Protein AF-A0A6C0BU23-F1 (afdb_monomer_lite)

Secondary structure (DSSP, 8-state):
--TTTTEEEPPPEEE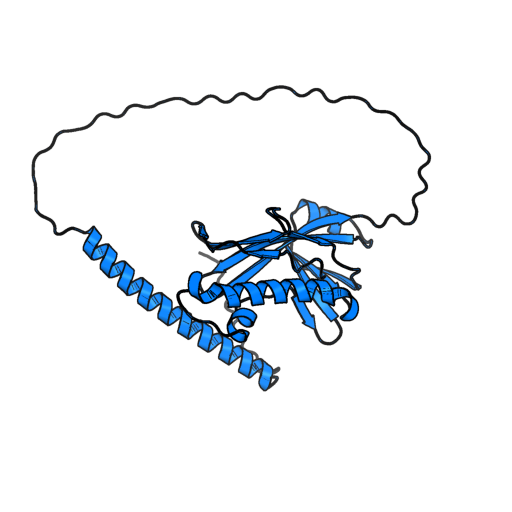TTTEEEEEEEETTBSSEEEE----SEEEEETTTEEEEEEEGGGSHHHHHHHHHHHHHHHHHHHHH-SS---HHHHHHHEE-SEEEETTEEEEEEE--HHHHHHHHH--S-EEEEEEEEEEEE-SS-EEEEEEEEEEEE--S---PPP----------------------------------HHHHHHHHHHHHHHHHHHHHHHHHHHHHHHHHHHHHHT---------------

pLDDT: mean 70.66, std 17.2, range [31.58, 91.38]

Sequence (249 aa):
MDKCDSITLSAPYEVEGYGCIIDVRMNQTDKVLIALPSYISYDIAGDDYIIFKYNKDSIEDVVNVEKIIQKKIYENQDEWLDQHLTKNDIRLLTQSSIREFGSYFTISCRMSQEIYDIVSSENRPFSPEISIDHILCKSDSFSIKCVLSRIIRNLPELRFHNVGKEEDIPVASLSSELEEVTIDEPNQSETVKLTNPTEIYKQLYKKEKKKAKEYRRQAIDAYLKAKDIKMRYMVTDIDISDDSDDEHL

Structure (mmCIF, N/CA/C/O backbone):
data_AF-A0A6C0BU23-F1
#
_entry.id   AF-A0A6C0BU23-F1
#
loop_
_atom_site.group_PDB
_atom_site.id
_atom_site.type_symbol
_atom_site.label_atom_id
_atom_site.label_alt_id
_atom_site.label_comp_id
_atom_site.label_asym_id
_atom_site.label_entity_id
_atom_site.label_seq_id
_atom_site.pdbx_PDB_ins_code
_atom_site.Cartn_x
_atom_site.Cartn_y
_atom_site.Cartn_z
_atom_site.occupancy
_atom_site.B_iso_or_equiv
_atom_site.auth_seq_id
_atom_site.auth_comp_id
_atom_site.auth_asym_id
_atom_site.auth_atom_id
_atom_site.pdbx_PDB_model_num
ATOM 1 N N . MET A 1 1 ? 7.720 -21.458 4.547 1.00 40.66 1 MET A N 1
ATOM 2 C CA . MET A 1 1 ? 7.339 -20.431 5.532 1.00 40.66 1 MET A CA 1
ATOM 3 C C . MET A 1 1 ? 7.576 -19.128 4.816 1.00 40.66 1 MET A C 1
ATOM 5 O O . MET A 1 1 ? 8.731 -18.851 4.495 1.00 40.66 1 MET A O 1
ATOM 9 N N . ASP A 1 2 ? 6.506 -18.459 4.405 1.00 52.91 2 ASP A N 1
ATOM 10 C CA . ASP A 1 2 ? 6.636 -17.266 3.576 1.00 52.91 2 ASP A CA 1
ATOM 11 C C . ASP A 1 2 ? 7.274 -16.169 4.425 1.00 52.91 2 ASP A C 1
ATOM 13 O O . ASP A 1 2 ? 6.927 -15.993 5.594 1.00 52.91 2 ASP A O 1
ATOM 17 N N . LYS A 1 3 ? 8.232 -15.422 3.861 1.00 58.22 3 LYS A N 1
ATOM 18 C CA . LYS A 1 3 ? 8.908 -14.317 4.574 1.00 58.22 3 LYS A CA 1
ATOM 19 C C . LYS A 1 3 ? 7.919 -13.294 5.153 1.00 58.22 3 LYS A C 1
ATOM 21 O O . LYS A 1 3 ? 8.269 -12.572 6.078 1.00 58.22 3 LYS A O 1
ATOM 26 N N . CYS A 1 4 ? 6.702 -13.248 4.619 1.00 62.09 4 CYS A N 1
ATOM 27 C CA . CYS A 1 4 ? 5.650 -12.307 4.976 1.00 62.09 4 CYS A CA 1
ATOM 28 C C . CYS A 1 4 ? 4.742 -12.786 6.127 1.00 62.09 4 CYS A C 1
ATOM 30 O O . CYS A 1 4 ? 3.957 -11.989 6.641 1.00 62.09 4 CYS A O 1
ATOM 32 N N . ASP A 1 5 ? 4.857 -14.042 6.578 1.00 65.12 5 ASP A N 1
ATOM 33 C CA . ASP A 1 5 ? 4.035 -14.586 7.674 1.00 65.12 5 ASP A CA 1
ATOM 34 C C . ASP A 1 5 ? 4.286 -13.875 9.020 1.00 65.12 5 ASP A C 1
ATOM 36 O O . ASP A 1 5 ? 3.432 -13.894 9.909 1.00 65.12 5 ASP A O 1
ATOM 40 N N . SER A 1 6 ? 5.435 -13.206 9.172 1.00 78.38 6 SER A N 1
ATOM 41 C CA . SER A 1 6 ? 5.817 -12.478 10.388 1.00 78.38 6 SER A CA 1
ATOM 42 C C . SER A 1 6 ? 5.374 -11.012 10.429 1.00 78.38 6 SER A C 1
ATOM 44 O O . SER A 1 6 ? 5.736 -10.290 11.363 1.00 78.38 6 SER A O 1
ATOM 46 N N . ILE A 1 7 ? 4.583 -10.558 9.450 1.00 84.69 7 ILE A N 1
ATOM 47 C CA . ILE A 1 7 ? 3.983 -9.220 9.476 1.00 84.69 7 ILE A CA 1
ATOM 48 C C . ILE A 1 7 ? 2.983 -9.139 10.634 1.00 84.69 7 ILE A C 1
ATOM 50 O O . ILE A 1 7 ? 2.174 -10.038 10.853 1.00 84.69 7 ILE A O 1
ATOM 54 N N . THR A 1 8 ? 2.991 -8.041 11.370 1.00 86.81 8 THR A N 1
ATOM 55 C CA . THR A 1 8 ? 2.069 -7.742 12.470 1.00 86.81 8 THR A CA 1
ATOM 56 C C . THR A 1 8 ? 1.534 -6.329 12.316 1.00 86.81 8 THR A C 1
ATOM 58 O O . THR A 1 8 ? 2.232 -5.459 11.800 1.00 86.81 8 THR A O 1
ATOM 61 N N . LEU A 1 9 ? 0.299 -6.117 12.757 1.00 88.00 9 LEU A N 1
ATOM 62 C CA . LEU A 1 9 ? -0.364 -4.819 12.729 1.00 88.00 9 LEU A CA 1
ATOM 63 C C . LEU A 1 9 ? -0.607 -4.360 14.169 1.00 88.00 9 LEU A C 1
ATOM 65 O O . LEU A 1 9 ? -0.980 -5.187 15.006 1.00 88.00 9 LEU A O 1
ATOM 69 N N . SER A 1 10 ? -0.379 -3.080 14.460 1.00 87.25 10 SER A N 1
ATOM 70 C CA . SER A 1 10 ? -0.764 -2.492 15.749 1.00 87.25 10 SER A CA 1
ATOM 71 C C . SER A 1 10 ? -2.258 -2.152 15.788 1.00 87.25 10 SER A C 1
ATOM 73 O O . SER A 1 10 ? -2.936 -2.151 14.763 1.00 87.25 10 SER A O 1
ATOM 75 N N . ALA A 1 11 ? -2.796 -1.869 16.976 1.00 84.44 11 ALA A N 1
ATOM 76 C CA . ALA A 1 11 ? -4.136 -1.301 17.070 1.00 84.44 11 ALA A CA 1
ATOM 77 C C . ALA A 1 11 ? -4.148 0.124 16.473 1.00 84.44 11 ALA A C 1
ATOM 79 O O . ALA A 1 11 ? -3.168 0.855 16.652 1.00 84.44 11 ALA A O 1
ATOM 80 N N . PRO A 1 12 ? -5.235 0.542 15.797 1.00 86.62 12 PRO A N 1
ATOM 81 C CA . PRO A 1 12 ? -5.332 1.885 15.249 1.00 86.62 12 PRO A CA 1
ATOM 82 C C . PRO A 1 12 ? -5.241 2.949 16.346 1.00 86.62 12 PRO A C 1
ATOM 84 O O . PRO A 1 12 ? -5.919 2.844 17.369 1.00 86.62 12 PRO A O 1
ATOM 87 N N . TYR A 1 13 ? -4.476 4.012 16.110 1.00 86.19 13 TYR A N 1
ATOM 88 C CA . TYR A 1 13 ? -4.408 5.169 17.005 1.00 86.19 13 TYR A CA 1
ATOM 89 C C . TYR A 1 13 ? -4.663 6.472 16.245 1.00 86.19 13 TYR A C 1
ATOM 91 O O . TYR A 1 13 ? -4.273 6.619 15.088 1.00 86.19 13 TYR A O 1
ATOM 99 N N . GLU A 1 14 ? -5.381 7.406 16.872 1.00 83.81 14 GLU A N 1
ATOM 100 C CA . GLU A 1 14 ? -5.732 8.684 16.246 1.00 83.81 14 GLU A CA 1
ATOM 101 C C . GLU A 1 14 ? -4.496 9.575 16.079 1.00 83.81 14 GLU A C 1
ATOM 103 O O . GLU A 1 14 ? -3.652 9.672 16.971 1.00 83.81 14 GLU A O 1
ATOM 108 N N . VAL A 1 15 ? -4.419 10.248 14.931 1.00 82.06 15 VAL A N 1
ATOM 109 C CA . VAL A 1 15 ? -3.416 11.275 14.646 1.00 82.06 15 VAL A CA 1
ATOM 110 C C . VAL A 1 15 ? -4.147 12.541 14.217 1.00 82.06 15 VAL A C 1
ATOM 112 O O . VAL A 1 15 ? -5.031 12.494 13.356 1.00 82.06 15 VAL A O 1
ATOM 115 N N . GLU A 1 16 ? -3.807 13.669 14.847 1.00 73.38 16 GLU A N 1
ATOM 116 C CA . GLU A 1 16 ? -4.495 14.947 14.641 1.00 73.38 16 GLU A CA 1
ATOM 117 C C . GLU A 1 16 ? -4.600 15.298 13.151 1.00 73.38 16 GLU A C 1
ATOM 119 O O . GLU A 1 16 ? -3.600 15.412 12.449 1.00 73.38 16 GLU A O 1
ATOM 124 N N . GLY A 1 17 ? -5.837 15.455 12.667 1.00 63.84 17 GLY A N 1
ATOM 125 C CA . GLY A 1 17 ? -6.139 15.946 11.319 1.00 63.84 17 GLY A CA 1
ATOM 126 C C . GLY A 1 17 ? -6.219 14.904 10.196 1.00 63.84 17 GLY A C 1
ATOM 127 O O . GLY A 1 17 ? -6.694 15.258 9.120 1.00 63.84 17 GLY A O 1
ATOM 128 N N . TYR A 1 18 ? -5.833 13.636 10.408 1.00 62.44 18 TYR A N 1
ATOM 129 C CA . TYR A 1 18 ? -5.657 12.676 9.293 1.00 62.44 18 TYR A CA 1
ATOM 130 C C . TYR A 1 18 ? -6.400 11.335 9.421 1.00 62.44 18 TYR A C 1
ATOM 132 O O . TYR A 1 18 ? -6.370 10.532 8.485 1.00 62.44 18 TYR A O 1
ATOM 140 N N . GLY A 1 19 ? -7.106 11.098 10.529 1.00 78.00 19 GLY A N 1
ATOM 141 C CA . GLY A 1 19 ? -7.762 9.820 10.823 1.00 78.00 19 GLY A CA 1
ATOM 142 C C . GLY A 1 19 ? -6.970 9.009 11.847 1.00 78.00 19 GLY A C 1
ATOM 143 O O . GLY A 1 19 ? -6.364 9.586 12.750 1.00 78.00 19 GLY A O 1
ATOM 144 N N . CYS A 1 20 ? -6.987 7.681 11.737 1.00 82.94 20 CYS A N 1
ATOM 145 C CA . CYS A 1 20 ? -6.154 6.817 12.572 1.00 82.94 20 CYS A CA 1
ATOM 146 C C . CYS A 1 20 ? -5.106 6.065 11.753 1.00 82.94 20 CYS A C 1
ATOM 148 O O . CYS A 1 20 ? -5.272 5.811 10.559 1.00 82.94 20 CYS A O 1
ATOM 150 N N . ILE A 1 21 ? -3.998 5.739 12.405 1.00 85.38 21 ILE A N 1
ATOM 151 C CA . ILE A 1 21 ? -2.863 5.036 11.819 1.00 85.38 21 ILE A CA 1
ATOM 152 C C . ILE A 1 21 ? -2.787 3.639 12.421 1.00 85.38 21 ILE A C 1
ATOM 154 O O . ILE A 1 21 ? -2.976 3.466 13.622 1.00 85.38 21 ILE A O 1
ATOM 158 N N . ILE A 1 22 ? -2.514 2.652 11.572 1.00 86.94 22 ILE A N 1
ATOM 159 C CA . ILE A 1 22 ? -2.164 1.284 11.959 1.00 86.94 22 ILE A CA 1
ATOM 160 C C . ILE A 1 22 ? -0.718 1.055 11.522 1.00 86.94 22 ILE A C 1
ATOM 162 O O . ILE A 1 22 ? -0.426 1.126 10.325 1.00 86.94 22 ILE A O 1
ATOM 166 N N . ASP A 1 23 ? 0.179 0.764 12.460 1.00 86.81 23 ASP A N 1
ATOM 167 C CA . ASP A 1 23 ? 1.574 0.467 12.127 1.00 86.81 23 ASP A CA 1
ATOM 168 C C . ASP A 1 23 ? 1.682 -0.917 11.503 1.00 86.81 23 ASP A C 1
ATOM 170 O O . ASP A 1 23 ? 1.068 -1.878 11.981 1.00 86.81 23 ASP A O 1
ATOM 174 N N . VAL A 1 24 ? 2.529 -1.036 10.483 1.00 85.94 24 VAL A N 1
ATOM 175 C CA . VAL A 1 24 ? 2.912 -2.326 9.912 1.00 85.94 24 VAL A CA 1
ATOM 176 C C . VAL A 1 24 ? 4.319 -2.658 10.392 1.00 85.94 24 VAL A C 1
ATOM 178 O O . VAL A 1 24 ? 5.278 -1.951 10.095 1.00 85.94 24 VAL A O 1
ATOM 181 N N . ARG A 1 25 ? 4.456 -3.756 11.136 1.00 83.38 25 ARG A N 1
ATOM 182 C CA . ARG A 1 25 ? 5.733 -4.202 11.710 1.00 83.38 25 ARG A CA 1
ATOM 183 C C . ARG A 1 25 ? 6.083 -5.598 11.230 1.00 83.38 25 ARG A C 1
ATOM 185 O O . ARG A 1 25 ? 5.191 -6.406 10.981 1.00 83.38 25 ARG A O 1
ATOM 192 N N . MET A 1 26 ? 7.369 -5.912 11.145 1.00 80.38 26 MET A N 1
ATOM 193 C CA . MET A 1 26 ? 7.852 -7.258 10.821 1.00 80.38 26 MET A CA 1
ATOM 194 C C . MET A 1 26 ? 9.016 -7.600 11.746 1.00 80.38 26 MET A C 1
ATOM 196 O O . MET A 1 26 ? 9.923 -6.801 11.902 1.00 80.38 26 MET A O 1
ATOM 200 N N . ASN A 1 27 ? 9.018 -8.776 12.377 1.00 72.94 27 ASN A N 1
ATOM 201 C CA . ASN A 1 27 ? 10.132 -9.219 13.237 1.00 72.94 27 ASN A CA 1
ATOM 202 C C . ASN A 1 27 ? 10.580 -8.181 14.298 1.00 72.94 27 ASN A C 1
ATOM 204 O O . ASN A 1 27 ? 11.773 -8.050 14.552 1.00 72.94 27 ASN A O 1
ATOM 208 N N . GLN A 1 28 ? 9.639 -7.451 14.911 1.00 66.81 28 GLN A N 1
ATOM 209 C CA . GLN A 1 28 ? 9.905 -6.378 15.892 1.00 66.81 28 GLN A CA 1
ATOM 210 C C . GLN A 1 28 ? 10.543 -5.092 15.324 1.00 66.81 28 GLN A C 1
ATOM 212 O O . GLN A 1 28 ? 10.916 -4.223 16.105 1.00 66.81 28 GLN A O 1
ATOM 217 N N . THR A 1 29 ? 10.638 -4.924 13.999 1.00 69.94 29 THR A N 1
ATOM 218 C CA . THR A 1 29 ? 11.020 -3.644 13.378 1.00 69.94 29 THR A CA 1
ATOM 219 C C . THR A 1 29 ? 9.797 -2.769 13.116 1.00 69.94 29 THR A C 1
ATOM 221 O O . THR A 1 29 ? 8.748 -3.265 12.702 1.00 69.94 29 THR A O 1
ATOM 224 N N . ASP A 1 30 ? 9.950 -1.455 13.294 1.00 72.31 30 ASP A N 1
ATOM 225 C CA . ASP A 1 30 ? 8.875 -0.460 13.113 1.00 72.31 30 ASP A CA 1
ATOM 226 C C . ASP A 1 30 ? 8.516 -0.182 11.645 1.00 72.31 30 ASP A C 1
ATOM 228 O O . ASP A 1 30 ? 7.643 0.631 11.357 1.00 72.31 30 ASP A O 1
ATOM 232 N N . LYS A 1 31 ? 9.209 -0.835 10.707 1.00 76.25 31 LYS A N 1
ATOM 233 C CA . LYS A 1 31 ? 8.985 -0.711 9.266 1.00 76.25 31 LYS A CA 1
ATOM 234 C C . LYS A 1 31 ? 9.160 -2.048 8.574 1.00 76.25 31 LYS A C 1
ATOM 236 O O . LYS A 1 31 ? 10.036 -2.835 8.952 1.00 76.25 31 LYS A O 1
ATOM 241 N N . VAL A 1 32 ? 8.373 -2.267 7.524 1.00 84.69 32 VAL A N 1
ATOM 242 C CA . VAL A 1 32 ? 8.522 -3.416 6.628 1.00 84.69 32 VAL A CA 1
ATOM 243 C C . VAL A 1 32 ? 9.182 -2.954 5.338 1.00 84.69 32 VAL A C 1
ATOM 245 O O . VAL A 1 32 ? 8.573 -2.249 4.537 1.00 84.69 32 VAL A O 1
ATOM 248 N N . LEU A 1 33 ? 10.432 -3.367 5.138 1.00 84.00 33 LEU A N 1
ATOM 249 C CA . LEU A 1 33 ? 11.161 -3.134 3.895 1.00 84.00 33 LEU A CA 1
ATOM 250 C C . LEU A 1 33 ? 10.973 -4.319 2.951 1.00 84.00 33 LEU A C 1
ATOM 252 O O . LEU A 1 33 ? 11.175 -5.472 3.339 1.00 84.00 33 LEU A O 1
ATOM 256 N N . ILE A 1 34 ? 10.604 -4.027 1.708 1.00 84.06 34 ILE A N 1
ATOM 257 C CA . ILE A 1 34 ? 10.371 -5.026 0.668 1.00 84.06 34 ILE A CA 1
ATOM 258 C C . ILE A 1 34 ? 11.245 -4.675 -0.527 1.00 84.06 34 ILE A C 1
ATOM 260 O O . ILE A 1 34 ? 11.087 -3.625 -1.149 1.00 84.06 34 ILE A O 1
ATOM 264 N N . ALA A 1 35 ? 12.160 -5.580 -0.860 1.00 83.25 35 ALA A N 1
ATOM 265 C CA . ALA A 1 35 ? 12.858 -5.529 -2.132 1.00 83.25 35 ALA A CA 1
ATOM 266 C C . ALA A 1 35 ? 11.873 -5.911 -3.237 1.00 83.25 35 ALA A C 1
ATOM 268 O O . ALA A 1 35 ? 11.264 -6.983 -3.184 1.00 83.25 35 ALA A O 1
ATOM 269 N N . LEU A 1 36 ? 11.705 -5.031 -4.220 1.00 84.31 36 LEU A N 1
ATOM 270 C CA . LEU A 1 36 ? 10.850 -5.320 -5.357 1.00 84.31 36 LEU A CA 1
ATOM 271 C C . LEU A 1 36 ? 11.601 -6.191 -6.380 1.00 84.31 36 LEU A C 1
ATOM 273 O O . LEU A 1 36 ? 12.819 -6.057 -6.537 1.00 84.31 36 LEU A O 1
ATOM 277 N N . PRO A 1 37 ? 10.887 -7.096 -7.070 1.00 82.38 37 PRO A N 1
ATOM 278 C CA . PRO A 1 37 ? 11.447 -7.927 -8.133 1.00 82.38 37 PRO A CA 1
ATOM 279 C C . PRO A 1 37 ? 11.870 -7.067 -9.336 1.00 82.38 37 PRO A C 1
ATOM 281 O O . PRO A 1 37 ? 11.700 -5.848 -9.357 1.00 82.38 37 PRO A O 1
ATOM 284 N N . SER A 1 38 ? 12.404 -7.692 -10.385 1.00 82.38 38 SER A N 1
ATOM 285 C CA . SER A 1 38 ? 12.671 -6.977 -11.636 1.00 82.38 38 SER A CA 1
ATOM 286 C C . SER A 1 38 ? 11.367 -6.494 -12.281 1.00 82.38 38 SER A C 1
ATOM 288 O O . SER A 1 38 ? 10.442 -7.277 -12.500 1.00 82.38 38 SER A O 1
ATOM 290 N N . TYR A 1 39 ? 11.309 -5.203 -12.599 1.00 85.69 39 TYR A N 1
ATOM 291 C CA . TYR A 1 39 ? 10.210 -4.580 -13.335 1.00 85.69 39 TYR A CA 1
ATOM 292 C C . TYR A 1 39 ? 10.466 -4.596 -14.852 1.00 85.69 39 TYR A C 1
ATOM 294 O O . TYR A 1 39 ? 11.604 -4.691 -15.308 1.00 85.69 39 TYR A O 1
ATOM 302 N N . ILE A 1 40 ? 9.393 -4.482 -15.635 1.00 86.81 40 ILE A N 1
ATOM 303 C CA . ILE A 1 40 ? 9.400 -4.321 -17.097 1.00 86.81 40 ILE A CA 1
ATOM 304 C C . ILE A 1 40 ? 9.820 -2.894 -17.457 1.00 86.81 40 ILE A C 1
ATOM 306 O O . ILE A 1 40 ? 10.705 -2.675 -18.278 1.00 86.81 40 ILE A O 1
ATOM 310 N N . SER A 1 41 ? 9.156 -1.921 -16.840 1.00 86.94 41 SER A N 1
ATOM 311 C CA . SER A 1 41 ? 9.412 -0.494 -17.006 1.00 86.94 41 SER A CA 1
ATOM 312 C C . SER A 1 41 ? 8.937 0.254 -15.764 1.00 86.94 41 SER A C 1
ATOM 314 O O . SER A 1 41 ? 8.261 -0.318 -14.905 1.00 86.94 41 SER A O 1
ATOM 316 N N . TYR A 1 42 ? 9.252 1.538 -15.680 1.00 90.50 42 TYR A N 1
ATOM 317 C CA . TYR A 1 42 ? 8.635 2.444 -14.724 1.00 90.50 42 TYR A CA 1
ATOM 318 C C . TYR A 1 42 ? 8.213 3.725 -15.433 1.00 90.50 42 TYR A C 1
ATOM 320 O O . TYR A 1 42 ? 8.779 4.074 -16.465 1.00 90.50 42 TYR A O 1
ATOM 328 N N . ASP A 1 43 ? 7.228 4.403 -14.862 1.00 89.00 43 ASP A N 1
ATOM 329 C CA . ASP A 1 43 ? 6.801 5.737 -15.264 1.00 89.00 43 ASP A CA 1
ATOM 330 C C . ASP A 1 43 ? 6.868 6.656 -14.043 1.00 89.00 43 ASP A C 1
ATOM 332 O O . ASP A 1 43 ? 6.579 6.229 -12.922 1.00 89.00 43 ASP A O 1
ATOM 336 N N . ILE A 1 44 ? 7.236 7.915 -14.255 1.00 87.31 44 ILE A N 1
ATOM 337 C CA . ILE A 1 44 ? 7.136 8.953 -13.231 1.00 87.31 44 ILE A CA 1
ATOM 338 C C . ILE A 1 44 ? 5.801 9.676 -13.429 1.00 87.31 44 ILE A C 1
ATOM 340 O O . ILE A 1 44 ? 5.487 10.112 -14.537 1.00 87.31 44 ILE A O 1
ATOM 344 N N . ALA A 1 45 ? 4.994 9.752 -12.374 1.00 85.44 45 ALA A N 1
ATOM 345 C CA . ALA A 1 45 ? 3.682 10.385 -12.383 1.00 85.44 45 ALA A CA 1
ATOM 346 C C . ALA A 1 45 ? 3.705 11.624 -11.480 1.00 85.44 45 ALA A C 1
ATOM 348 O O . ALA A 1 45 ? 3.584 11.516 -10.257 1.00 85.44 45 ALA A O 1
ATOM 349 N N . GLY A 1 46 ? 3.862 12.794 -12.103 1.00 83.19 46 GLY A N 1
ATOM 350 C CA . GLY A 1 46 ? 4.144 14.041 -11.390 1.00 83.19 46 GLY A CA 1
ATOM 351 C C . GLY A 1 46 ? 5.485 13.984 -10.655 1.00 83.19 46 GLY A C 1
ATOM 352 O O . GLY A 1 46 ? 6.330 13.149 -10.967 1.00 83.19 46 GLY A O 1
ATOM 353 N N . ASP A 1 47 ? 5.651 14.832 -9.645 1.00 78.00 47 ASP A N 1
ATOM 354 C CA . ASP A 1 47 ? 6.925 14.949 -8.918 1.00 78.00 47 ASP A CA 1
ATOM 355 C C . ASP A 1 47 ? 7.016 13.995 -7.708 1.00 78.00 47 ASP A C 1
ATOM 357 O O . ASP A 1 47 ? 8.077 13.814 -7.117 1.00 78.00 47 ASP A O 1
ATOM 361 N N . ASP A 1 48 ? 5.908 13.332 -7.356 1.00 86.44 48 ASP A N 1
ATOM 362 C CA . ASP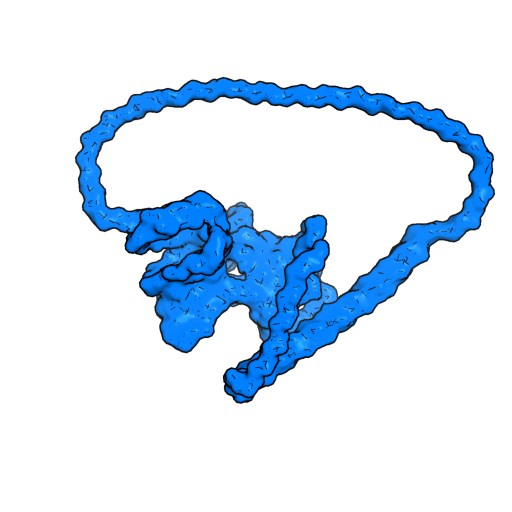 A 1 48 ? 5.764 12.603 -6.089 1.00 86.44 48 ASP A CA 1
ATOM 363 C C . ASP A 1 48 ? 5.666 11.082 -6.228 1.00 86.44 48 ASP A C 1
ATOM 365 O O . ASP A 1 48 ? 5.830 10.370 -5.231 1.00 86.44 48 ASP A O 1
ATOM 369 N N . TYR A 1 49 ? 5.357 10.555 -7.418 1.00 89.88 49 TYR A N 1
ATOM 370 C CA . TYR A 1 49 ? 5.100 9.127 -7.600 1.00 89.88 49 TYR A CA 1
ATOM 371 C C . TYR A 1 49 ? 5.920 8.497 -8.717 1.00 89.88 49 TYR A C 1
ATOM 373 O O . TYR A 1 49 ? 6.051 9.027 -9.817 1.00 89.88 49 TYR A O 1
ATOM 381 N N . ILE A 1 50 ? 6.366 7.275 -8.450 1.00 90.38 50 ILE A N 1
ATOM 382 C CA . ILE A 1 50 ? 6.907 6.358 -9.445 1.00 90.38 50 ILE A CA 1
ATOM 383 C C . ILE A 1 50 ? 6.012 5.125 -9.532 1.00 90.38 50 ILE A C 1
ATOM 385 O O . ILE A 1 50 ? 5.547 4.587 -8.523 1.00 90.38 50 ILE A O 1
ATOM 389 N N . ILE A 1 51 ? 5.739 4.689 -10.755 1.00 90.69 51 ILE A N 1
ATOM 390 C CA . ILE A 1 51 ? 4.854 3.571 -11.056 1.00 90.69 51 ILE A CA 1
ATOM 391 C C . ILE A 1 51 ? 5.669 2.501 -11.765 1.00 90.69 51 ILE A C 1
ATOM 393 O O . ILE A 1 51 ? 6.011 2.642 -12.934 1.00 90.69 51 ILE A O 1
ATOM 397 N N . PHE A 1 52 ? 5.959 1.410 -11.068 1.00 90.00 52 PHE A N 1
ATOM 398 C CA . PHE A 1 52 ? 6.681 0.275 -11.635 1.00 90.00 52 PHE A CA 1
ATOM 399 C C . PHE A 1 52 ? 5.710 -0.714 -12.277 1.00 90.00 52 PHE A C 1
ATOM 401 O O . PHE A 1 52 ? 4.717 -1.082 -11.650 1.00 90.00 52 PHE A O 1
ATOM 408 N N . LYS A 1 53 ? 6.008 -1.182 -13.491 1.00 90.44 53 LYS A N 1
ATOM 409 C CA . LYS A 1 53 ? 5.241 -2.206 -14.216 1.00 90.44 53 LYS A CA 1
ATOM 410 C C . LYS A 1 53 ? 5.923 -3.563 -14.101 1.00 90.44 53 LYS A C 1
ATOM 412 O O . LYS A 1 53 ? 7.110 -3.672 -14.377 1.00 90.44 53 LYS A O 1
ATOM 417 N N . TYR A 1 54 ? 5.179 -4.608 -13.768 1.00 88.94 54 TYR A N 1
ATOM 418 C CA . TYR A 1 54 ? 5.692 -5.959 -13.540 1.00 88.94 54 TYR A CA 1
ATOM 419 C C . TYR A 1 54 ? 4.941 -6.999 -14.355 1.00 88.94 54 TYR A C 1
ATOM 421 O O . TYR A 1 54 ? 3.740 -6.868 -14.597 1.00 88.94 54 TYR A O 1
ATOM 429 N N . ASN A 1 55 ? 5.642 -8.078 -14.701 1.00 85.81 55 ASN A N 1
ATOM 430 C CA . ASN A 1 55 ? 4.991 -9.296 -15.163 1.00 85.81 55 ASN A CA 1
ATOM 431 C C . ASN A 1 55 ? 4.249 -9.955 -13.998 1.00 85.81 55 ASN A C 1
ATOM 433 O O . ASN A 1 55 ? 4.673 -9.867 -12.843 1.00 85.81 55 ASN A O 1
ATOM 437 N N . LYS A 1 56 ? 3.165 -10.661 -14.322 1.00 79.94 56 LYS A N 1
ATOM 438 C CA . LYS A 1 56 ? 2.330 -11.372 -13.348 1.00 79.94 56 LYS A CA 1
ATOM 439 C C . LYS A 1 56 ? 3.131 -12.331 -12.463 1.00 79.94 56 LYS A C 1
ATOM 441 O O . LYS A 1 56 ? 2.966 -12.311 -11.250 1.00 79.94 56 LYS A O 1
ATOM 446 N N . ASP A 1 57 ? 4.045 -13.085 -13.065 1.00 74.19 57 ASP A N 1
ATOM 447 C CA . ASP A 1 57 ? 4.831 -14.112 -12.368 1.00 74.19 57 ASP A CA 1
ATOM 448 C C . ASP A 1 57 ? 5.907 -13.521 -11.444 1.00 74.19 57 ASP A C 1
ATOM 450 O O . ASP A 1 57 ? 6.433 -14.206 -10.575 1.00 74.19 57 ASP A O 1
ATOM 454 N N . SER A 1 58 ? 6.265 -12.245 -11.623 1.00 72.62 58 SER A N 1
ATOM 455 C CA . SER A 1 58 ? 7.341 -11.610 -10.857 1.00 72.62 58 SER A CA 1
ATOM 456 C C . SER A 1 58 ? 6.855 -10.984 -9.552 1.00 72.62 58 SER A C 1
ATOM 458 O O . SER A 1 58 ? 7.664 -10.802 -8.653 1.00 72.62 58 SER A O 1
ATOM 460 N N . ILE A 1 59 ? 5.565 -10.646 -9.436 1.00 76.94 59 ILE A N 1
ATOM 461 C CA . ILE A 1 59 ? 5.019 -9.810 -8.351 1.00 76.94 59 ILE A CA 1
ATOM 462 C C . ILE A 1 59 ? 4.208 -10.587 -7.301 1.00 76.94 59 ILE A C 1
ATOM 464 O O . ILE A 1 59 ? 3.670 -9.985 -6.371 1.00 76.94 59 ILE A O 1
ATOM 468 N N . GLU A 1 60 ? 4.100 -11.910 -7.432 1.00 74.06 60 GLU A N 1
ATOM 469 C CA . GLU A 1 60 ? 3.226 -12.739 -6.592 1.00 74.06 60 GLU A CA 1
ATOM 470 C C . GLU A 1 60 ? 3.488 -12.549 -5.087 1.00 74.06 60 GLU A C 1
ATOM 472 O O . GLU A 1 60 ? 2.546 -12.329 -4.324 1.00 74.06 60 GLU A O 1
ATOM 477 N N . ASP A 1 61 ? 4.758 -12.497 -4.677 1.00 72.31 61 ASP A N 1
ATOM 478 C CA . ASP A 1 61 ? 5.156 -12.261 -3.283 1.00 72.31 61 ASP A CA 1
ATOM 479 C C . ASP A 1 61 ? 4.669 -10.904 -2.750 1.00 72.31 61 ASP A C 1
ATOM 481 O O . ASP A 1 61 ? 4.203 -10.797 -1.614 1.00 72.31 61 ASP A O 1
ATOM 485 N N . VAL A 1 62 ? 4.720 -9.857 -3.577 1.00 76.62 62 VAL A N 1
ATOM 486 C CA . VAL A 1 62 ? 4.305 -8.503 -3.176 1.00 76.62 62 VAL A CA 1
ATOM 487 C C . VAL A 1 62 ? 2.780 -8.407 -3.090 1.00 76.62 62 VAL A C 1
ATOM 489 O O . VAL A 1 62 ? 2.243 -7.799 -2.166 1.00 76.62 62 VAL A O 1
ATOM 492 N N . VAL A 1 63 ? 2.066 -9.082 -3.995 1.00 78.00 63 VAL A N 1
ATOM 493 C CA . VAL A 1 63 ? 0.604 -9.231 -3.918 1.00 78.00 63 VAL A CA 1
ATOM 494 C C . VAL A 1 63 ? 0.197 -10.009 -2.660 1.00 78.00 63 VAL A C 1
ATOM 496 O O . VAL A 1 63 ? -0.829 -9.706 -2.043 1.00 78.00 63 VAL A O 1
ATOM 499 N N . ASN A 1 64 ? 0.988 -11.000 -2.247 1.00 80.38 64 ASN A N 1
ATOM 500 C CA . ASN A 1 64 ? 0.725 -11.765 -1.031 1.00 80.38 64 ASN A CA 1
ATOM 501 C C . ASN A 1 64 ? 0.843 -10.904 0.234 1.00 80.38 64 ASN A C 1
ATOM 503 O O . ASN A 1 64 ? 0.017 -11.061 1.133 1.00 80.38 64 ASN A O 1
ATOM 507 N N . VAL A 1 65 ? 1.768 -9.939 0.284 1.00 80.81 65 VAL A N 1
ATOM 508 C CA . VAL A 1 65 ? 1.872 -8.987 1.406 1.00 80.81 65 VAL A CA 1
ATOM 509 C C . VAL A 1 65 ? 0.576 -8.206 1.606 1.00 80.81 65 VAL A C 1
ATOM 511 O O . VAL A 1 65 ? 0.057 -8.145 2.722 1.00 80.81 65 VAL A O 1
ATOM 514 N N . GLU A 1 66 ? 0.010 -7.644 0.539 1.00 81.44 66 GLU A N 1
ATOM 515 C CA . GLU A 1 66 ? -1.240 -6.891 0.646 1.00 81.44 66 GLU A CA 1
ATOM 516 C C . GLU A 1 66 ? -2.399 -7.781 1.118 1.00 81.44 66 GLU A C 1
ATOM 518 O O . GLU A 1 66 ? -3.166 -7.392 2.002 1.00 81.44 66 GLU A O 1
ATOM 523 N N . LYS A 1 67 ? -2.496 -9.008 0.594 1.00 84.94 67 LYS A N 1
ATOM 524 C CA . LYS A 1 67 ? -3.504 -9.982 1.042 1.00 84.94 67 LYS A CA 1
ATOM 525 C C . LYS A 1 67 ? -3.350 -10.325 2.526 1.00 84.94 67 LYS A C 1
ATOM 527 O O . LYS A 1 67 ? -4.358 -10.463 3.219 1.00 84.94 67 LYS A O 1
ATOM 532 N N . ILE A 1 68 ? -2.118 -10.453 3.023 1.00 87.75 68 ILE A N 1
ATOM 533 C CA . ILE A 1 68 ? -1.831 -10.694 4.445 1.00 87.75 68 ILE A CA 1
ATOM 534 C C . ILE A 1 68 ? -2.304 -9.508 5.291 1.00 87.75 68 ILE A C 1
ATOM 536 O O . ILE A 1 68 ? -2.956 -9.716 6.315 1.00 87.75 68 ILE A O 1
ATOM 540 N N . ILE A 1 69 ? -2.039 -8.276 4.848 1.00 87.12 69 ILE A N 1
ATOM 541 C CA . ILE A 1 69 ? -2.505 -7.058 5.523 1.00 87.12 69 ILE A CA 1
ATOM 542 C C . ILE A 1 69 ? -4.038 -7.020 5.574 1.00 87.12 69 ILE A C 1
ATOM 544 O O . ILE A 1 69 ? -4.609 -6.900 6.657 1.00 87.12 69 ILE A O 1
ATOM 548 N N . GLN A 1 70 ? -4.716 -7.199 4.436 1.00 88.19 70 GLN A N 1
ATOM 549 C CA . GLN A 1 70 ? -6.184 -7.222 4.360 1.00 88.19 70 GLN A CA 1
ATOM 550 C C . GLN A 1 70 ? -6.787 -8.303 5.267 1.00 88.19 70 GLN A C 1
ATOM 552 O O . GLN A 1 70 ? -7.770 -8.059 5.969 1.00 88.19 70 GLN A O 1
ATOM 557 N N . LYS A 1 71 ? -6.179 -9.495 5.289 1.00 90.31 71 LYS A N 1
ATOM 558 C CA . LYS A 1 71 ? -6.589 -10.594 6.168 1.00 90.31 71 LYS A CA 1
ATOM 559 C C . LYS A 1 71 ? -6.460 -10.210 7.643 1.00 90.31 71 LYS A C 1
ATOM 561 O O . LYS A 1 71 ? -7.405 -10.428 8.392 1.00 90.31 71 LYS A O 1
ATOM 566 N N . LYS A 1 72 ? -5.342 -9.604 8.053 1.00 90.19 72 LYS A N 1
ATOM 567 C CA . LYS A 1 72 ? -5.137 -9.169 9.444 1.00 90.19 72 LYS A CA 1
ATOM 568 C C . LYS A 1 72 ? -6.111 -8.068 9.856 1.00 90.19 72 LYS A C 1
ATOM 570 O O . LYS A 1 72 ? -6.607 -8.119 10.976 1.00 90.19 72 LYS A O 1
ATOM 575 N N . ILE A 1 73 ? -6.446 -7.130 8.967 1.00 89.00 73 ILE A N 1
ATOM 576 C CA . ILE A 1 73 ? -7.508 -6.145 9.234 1.00 89.00 73 ILE A CA 1
ATOM 577 C C . ILE A 1 73 ? -8.836 -6.864 9.494 1.00 89.00 73 ILE A C 1
ATOM 579 O O . ILE A 1 73 ? -9.494 -6.579 10.486 1.00 89.00 73 ILE A O 1
ATOM 583 N N . TYR A 1 74 ? -9.206 -7.833 8.650 1.00 90.69 74 TYR A N 1
ATOM 584 C CA . TYR A 1 74 ? -10.446 -8.600 8.814 1.00 90.69 74 TYR A CA 1
ATOM 585 C C . TYR A 1 74 ? -10.485 -9.399 10.124 1.00 90.69 74 TYR A C 1
ATOM 587 O O . TYR A 1 74 ? -11.538 -9.510 10.742 1.00 90.69 74 TYR A O 1
ATOM 595 N N . GLU A 1 75 ? -9.360 -9.974 10.546 1.00 91.38 75 GLU A N 1
ATOM 596 C CA . GLU A 1 75 ? -9.273 -10.774 11.775 1.00 91.38 75 GLU A CA 1
ATOM 597 C C . GLU A 1 75 ? -9.372 -9.927 13.050 1.00 91.38 75 GLU A C 1
ATOM 599 O O . GLU A 1 75 ? -9.919 -10.400 14.040 1.00 91.38 75 GLU A O 1
ATOM 604 N N . ASN A 1 76 ? -8.882 -8.685 13.026 1.00 89.44 76 ASN A N 1
ATOM 605 C CA . ASN A 1 76 ? -8.892 -7.793 14.191 1.00 89.44 76 ASN A CA 1
ATOM 606 C C . ASN A 1 76 ? -10.036 -6.762 14.159 1.00 89.44 76 ASN A C 1
ATOM 608 O O . ASN A 1 76 ? -10.145 -5.918 15.048 1.00 89.44 76 ASN A O 1
ATOM 612 N N . GLN A 1 77 ? -10.897 -6.806 13.138 1.00 87.19 77 GLN A N 1
ATOM 613 C CA . GLN A 1 77 ? -11.911 -5.776 12.905 1.00 87.19 77 GLN A CA 1
ATOM 614 C C . GLN A 1 77 ? -12.887 -5.596 14.068 1.00 87.19 77 GLN A C 1
ATOM 616 O O . GLN A 1 77 ? -13.322 -4.480 14.304 1.00 87.19 77 GLN A O 1
ATOM 621 N N . ASP A 1 78 ? -13.219 -6.664 14.795 1.00 86.25 78 ASP A N 1
ATOM 622 C CA . ASP A 1 78 ? -14.203 -6.590 15.879 1.00 86.25 78 ASP A CA 1
ATOM 623 C C . ASP A 1 78 ? -13.655 -5.810 17.090 1.00 86.25 78 ASP A C 1
ATOM 625 O O . ASP A 1 78 ? -14.423 -5.257 17.873 1.00 86.25 78 ASP A O 1
ATOM 629 N N . GLU A 1 79 ? -12.326 -5.739 17.233 1.00 87.38 79 GLU A N 1
ATOM 630 C CA . GLU A 1 79 ? -11.649 -4.913 18.237 1.00 87.38 79 GLU A CA 1
ATOM 631 C C . GLU A 1 79 ? -11.387 -3.491 17.719 1.00 87.38 79 GLU A C 1
ATOM 633 O O . GLU A 1 79 ? -11.465 -2.522 18.471 1.00 87.38 79 GLU A O 1
ATOM 638 N N . TRP A 1 80 ? -11.067 -3.353 16.430 1.00 84.31 80 TRP A N 1
ATOM 639 C CA . TRP A 1 80 ? -10.596 -2.092 15.850 1.00 84.31 80 TRP A CA 1
ATOM 640 C C . TRP A 1 80 ? -11.700 -1.209 15.269 1.00 84.31 80 TRP A C 1
ATOM 642 O O . TRP A 1 80 ? -11.517 0.006 15.167 1.00 84.31 80 TRP A O 1
ATOM 652 N N . LEU A 1 81 ? -12.817 -1.794 14.836 1.00 79.69 81 LEU A N 1
ATOM 653 C CA . LEU A 1 81 ? -13.858 -1.122 14.067 1.00 79.69 81 LEU A CA 1
ATOM 654 C C . LEU A 1 81 ? -15.217 -1.244 14.756 1.00 79.69 81 LEU A C 1
ATOM 656 O O . LEU A 1 81 ? -15.649 -2.309 15.176 1.00 79.69 81 LEU A O 1
ATOM 660 N N . ASP A 1 82 ? -15.963 -0.141 14.760 1.00 75.44 82 ASP A N 1
ATOM 661 C CA . ASP A 1 82 ? -17.347 -0.107 15.257 1.00 75.44 82 ASP A CA 1
ATOM 662 C C . ASP A 1 82 ? -18.339 -0.879 14.357 1.00 75.44 82 ASP A C 1
ATOM 664 O O . ASP A 1 82 ? -19.537 -0.937 14.646 1.00 75.44 82 ASP A O 1
ATOM 668 N N . GLN A 1 83 ? -17.883 -1.371 13.203 1.00 77.25 83 GLN A N 1
ATOM 669 C CA . GLN A 1 83 ? -18.703 -1.989 12.167 1.00 77.25 83 GLN A CA 1
ATOM 670 C C . GLN A 1 83 ? -17.993 -3.213 11.610 1.00 77.25 83 GLN A C 1
ATOM 672 O O . GLN A 1 83 ? -16.801 -3.162 11.311 1.00 77.25 83 GLN A O 1
ATOM 677 N N . HIS A 1 84 ? -18.762 -4.278 11.403 1.00 85.25 84 HIS A N 1
ATOM 678 C CA . HIS A 1 84 ? -18.267 -5.478 10.752 1.00 85.25 84 HIS A CA 1
ATOM 679 C C . HIS A 1 84 ? -18.249 -5.278 9.231 1.00 85.25 84 HIS A C 1
ATOM 681 O O . HIS A 1 84 ? -19.274 -4.963 8.621 1.00 85.25 84 HIS A O 1
ATOM 687 N N . LEU A 1 85 ? -17.078 -5.453 8.633 1.00 85.69 85 LEU A N 1
ATOM 688 C CA . LEU A 1 85 ? -16.791 -5.334 7.213 1.00 85.69 85 LEU A CA 1
ATOM 689 C C . LEU A 1 85 ? -16.612 -6.722 6.596 1.00 85.69 85 LEU A C 1
ATOM 691 O O . LEU A 1 85 ? -15.932 -7.597 7.138 1.00 85.69 85 LEU A O 1
ATOM 695 N N . THR A 1 86 ? -17.160 -6.927 5.401 1.00 88.06 86 THR A N 1
ATOM 696 C CA . THR A 1 86 ? -16.848 -8.129 4.627 1.00 88.06 86 THR A CA 1
ATOM 697 C C . THR A 1 86 ? -15.425 -8.052 4.068 1.00 88.06 86 THR A C 1
ATOM 699 O O . THR A 1 86 ? -14.837 -6.980 3.915 1.00 88.06 86 THR A O 1
ATOM 702 N N . LYS A 1 87 ? -14.860 -9.200 3.675 1.00 86.44 87 LYS A N 1
ATOM 703 C CA . LYS A 1 87 ? -13.557 -9.241 2.981 1.00 86.44 87 LYS A CA 1
ATOM 704 C C . LYS A 1 87 ? -13.540 -8.381 1.715 1.00 86.44 87 LYS A C 1
ATOM 706 O O . LYS A 1 87 ? -12.510 -7.806 1.377 1.00 86.44 87 LYS A O 1
ATOM 711 N N . ASN A 1 88 ? -14.670 -8.312 1.012 1.00 82.00 88 ASN A N 1
ATOM 712 C CA . ASN A 1 88 ? -14.795 -7.499 -0.189 1.00 82.00 88 ASN A CA 1
ATOM 713 C C . ASN A 1 88 ? -14.817 -6.005 0.150 1.00 82.00 88 ASN A C 1
ATOM 715 O O . ASN A 1 88 ? -14.179 -5.230 -0.554 1.00 82.00 88 ASN A O 1
ATOM 719 N N . ASP A 1 89 ? -15.468 -5.617 1.249 1.00 84.44 89 ASP A N 1
ATOM 720 C CA . ASP A 1 89 ? -15.454 -4.230 1.722 1.00 84.44 89 ASP A CA 1
ATOM 721 C C . ASP A 1 89 ? -14.029 -3.809 2.061 1.00 84.44 89 ASP A C 1
ATOM 723 O O . ASP A 1 89 ? -13.545 -2.832 1.507 1.00 84.44 89 ASP A O 1
ATOM 727 N N . ILE A 1 90 ? -13.305 -4.593 2.866 1.00 84.19 90 ILE A N 1
ATOM 728 C CA . ILE A 1 90 ? -11.903 -4.299 3.207 1.00 84.19 90 ILE A CA 1
ATOM 729 C C . ILE A 1 90 ? -11.052 -4.167 1.944 1.00 84.19 90 ILE A C 1
ATOM 731 O O . ILE A 1 90 ? -10.325 -3.189 1.820 1.00 84.19 90 ILE A O 1
ATOM 735 N N . ARG A 1 91 ? -11.189 -5.085 0.978 1.00 81.12 91 ARG A N 1
ATOM 736 C CA . ARG A 1 91 ? -10.471 -5.019 -0.306 1.00 81.12 91 ARG A CA 1
ATOM 737 C C . ARG A 1 91 ? -10.779 -3.743 -1.094 1.00 81.12 91 ARG A C 1
ATOM 739 O O . ARG A 1 91 ? -9.902 -3.208 -1.763 1.00 81.12 91 ARG A O 1
ATOM 746 N N . LEU A 1 92 ? -12.032 -3.294 -1.088 1.00 77.62 92 LEU 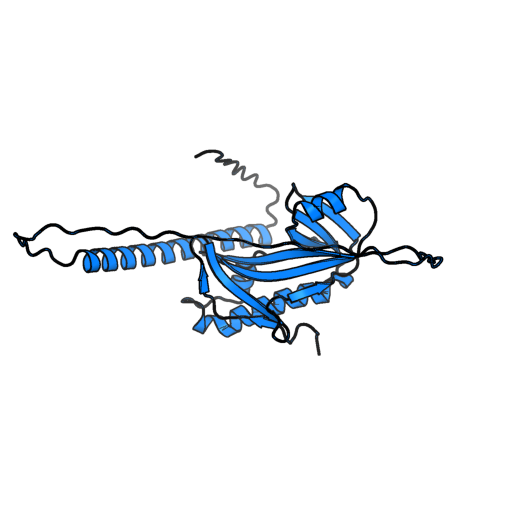A N 1
ATOM 747 C CA . LEU A 1 92 ? -12.459 -2.105 -1.828 1.00 77.62 92 LEU A CA 1
ATOM 748 C C . LEU A 1 92 ? -12.078 -0.810 -1.108 1.00 77.62 92 LEU A C 1
ATOM 750 O O . LEU A 1 92 ? -11.787 0.181 -1.776 1.00 77.62 92 LEU A O 1
ATOM 754 N N . LEU A 1 93 ? -12.063 -0.843 0.224 1.00 76.75 93 LEU A N 1
ATOM 755 C CA . LEU A 1 93 ? -11.632 0.248 1.088 1.00 76.75 93 LEU A CA 1
ATOM 756 C C . LEU A 1 93 ? -10.117 0.407 1.066 1.00 76.75 93 LEU A C 1
ATOM 758 O O . LEU A 1 93 ? -9.654 1.538 1.165 1.00 76.75 93 LEU A O 1
ATOM 762 N N . THR A 1 94 ? -9.355 -0.683 0.925 1.00 72.06 94 THR A N 1
ATOM 763 C CA . THR A 1 94 ? -7.921 -0.615 0.646 1.00 72.06 94 THR A CA 1
ATOM 764 C C . THR A 1 94 ? -7.718 -0.073 -0.761 1.00 72.06 94 THR A C 1
ATOM 766 O O . THR A 1 94 ? -7.924 -0.781 -1.747 1.00 72.06 94 THR A O 1
ATOM 769 N N . GLN A 1 95 ? -7.309 1.191 -0.870 1.00 71.38 95 GLN A N 1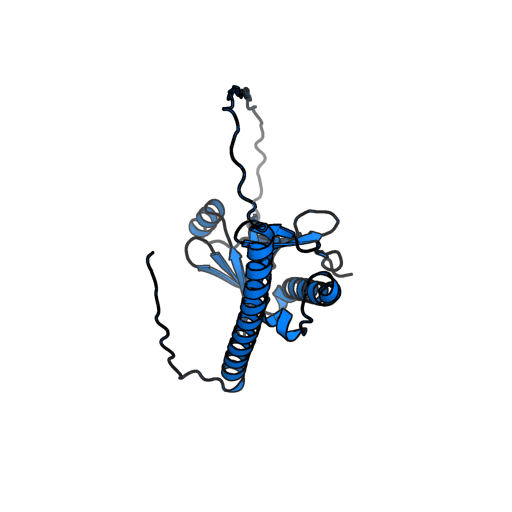
ATOM 770 C CA . GLN A 1 95 ? -6.761 1.709 -2.120 1.00 71.38 95 GLN A CA 1
ATOM 771 C C . GLN A 1 95 ? -5.450 0.969 -2.386 1.00 71.38 95 GLN A C 1
ATOM 773 O O . GLN A 1 95 ? -4.407 1.333 -1.847 1.00 71.38 95 GLN A O 1
ATOM 778 N N . SER A 1 96 ? -5.527 -0.126 -3.145 1.00 73.31 96 SER A N 1
ATOM 779 C CA . SER A 1 96 ? -4.353 -0.934 -3.440 1.00 73.31 96 SER A CA 1
ATOM 780 C C . SER A 1 96 ? -3.349 -0.102 -4.226 1.00 73.31 96 SER A C 1
ATOM 782 O O . SER A 1 96 ? -3.649 0.418 -5.306 1.00 73.31 96 SER A O 1
ATOM 784 N N . SER A 1 97 ? -2.133 -0.014 -3.694 1.00 75.88 97 SER A N 1
ATOM 785 C CA . SER A 1 97 ? -0.983 0.506 -4.433 1.00 75.88 97 SER A CA 1
ATOM 786 C C . SER A 1 97 ? -0.624 -0.402 -5.614 1.00 75.88 97 SER A C 1
ATOM 788 O O . SER A 1 97 ? 0.144 0.015 -6.479 1.00 75.88 97 SER A O 1
ATOM 790 N N . ILE A 1 98 ? -1.191 -1.616 -5.672 1.00 82.62 98 ILE A N 1
ATOM 791 C CA . ILE A 1 98 ? -1.015 -2.609 -6.725 1.00 82.62 98 ILE A CA 1
ATOM 792 C C . ILE A 1 98 ? -2.261 -2.646 -7.624 1.00 82.62 98 ILE A C 1
ATOM 794 O O . ILE A 1 98 ? -3.382 -2.882 -7.185 1.00 82.62 98 ILE A O 1
ATOM 798 N N . ARG A 1 99 ? -2.092 -2.456 -8.931 1.00 82.94 99 ARG A N 1
ATOM 799 C CA . ARG A 1 99 ? -3.202 -2.549 -9.895 1.00 82.94 99 ARG A CA 1
ATOM 800 C C . ARG A 1 99 ? -2.909 -3.598 -10.954 1.00 82.94 99 ARG A C 1
ATOM 802 O O . ARG A 1 99 ? -1.823 -3.610 -11.521 1.00 82.94 99 ARG A O 1
ATOM 809 N N . GLU A 1 100 ? -3.879 -4.471 -11.209 1.00 83.44 100 GLU A N 1
ATOM 810 C CA . GLU A 1 100 ? -3.819 -5.470 -12.280 1.00 83.44 100 GLU A CA 1
ATOM 811 C C . GLU A 1 100 ? -4.360 -4.870 -13.582 1.00 83.44 100 GLU A C 1
ATOM 813 O O . GLU A 1 100 ? -5.461 -4.318 -13.615 1.00 83.44 100 GLU A O 1
ATOM 818 N N . PHE A 1 101 ? -3.593 -5.007 -14.660 1.00 80.25 101 PHE A N 1
ATOM 819 C CA . PHE A 1 101 ? -3.931 -4.550 -16.002 1.00 80.25 101 PHE A CA 1
ATOM 820 C C . PHE A 1 101 ? -3.685 -5.671 -17.003 1.00 80.25 101 PHE A C 1
ATOM 822 O O . PHE A 1 101 ? -2.681 -5.647 -17.705 1.00 80.25 101 PHE A O 1
ATOM 829 N N . GLY A 1 102 ? -4.589 -6.652 -17.081 1.00 80.75 102 GLY A N 1
ATOM 830 C CA . GLY A 1 102 ? -4.589 -7.707 -18.105 1.00 80.75 102 GLY A CA 1
ATOM 831 C C . GLY A 1 102 ? -3.281 -8.507 -18.218 1.00 80.75 102 GLY A C 1
ATOM 832 O O . GLY A 1 102 ? -3.196 -9.627 -17.725 1.00 80.75 102 GLY A O 1
ATOM 833 N N . SER A 1 103 ? -2.280 -7.946 -18.900 1.00 82.25 103 SER A N 1
ATOM 834 C CA . SER A 1 103 ? -0.941 -8.496 -19.112 1.00 82.25 103 SER A CA 1
ATOM 835 C C . SER A 1 103 ? 0.123 -8.080 -18.083 1.00 82.25 103 SER A C 1
ATOM 837 O O . SER A 1 103 ? 1.162 -8.734 -18.026 1.00 82.25 103 SER A O 1
ATOM 839 N N . TYR A 1 104 ? -0.087 -7.037 -17.274 1.00 85.81 104 TYR A N 1
ATOM 840 C CA . TYR A 1 104 ? 0.909 -6.564 -16.300 1.00 85.81 104 TYR A CA 1
ATOM 841 C C . TYR A 1 104 ? 0.275 -6.065 -14.998 1.00 85.81 104 TYR A C 1
ATOM 843 O O . TYR A 1 104 ? -0.930 -5.838 -14.907 1.00 85.81 104 TYR A O 1
ATOM 851 N N . PHE A 1 105 ? 1.107 -5.879 -13.978 1.00 87.94 105 PHE A N 1
ATOM 852 C CA . PHE A 1 105 ? 0.741 -5.261 -12.706 1.00 87.94 105 PHE A CA 1
ATOM 853 C C . PHE A 1 105 ? 1.494 -3.951 -12.533 1.00 87.94 105 PHE A C 1
ATOM 855 O O . PHE A 1 105 ? 2.637 -3.841 -12.970 1.00 87.94 105 PHE A O 1
ATOM 862 N N . THR A 1 106 ? 0.893 -2.965 -11.876 1.00 88.38 106 THR A N 1
ATOM 863 C CA . THR A 1 106 ? 1.593 -1.738 -11.486 1.00 88.38 106 THR A CA 1
ATOM 864 C C . THR A 1 106 ? 1.686 -1.624 -9.985 1.00 88.38 106 THR A C 1
ATOM 866 O O . THR A 1 106 ? 0.666 -1.814 -9.334 1.00 88.38 106 THR A O 1
ATOM 869 N N . ILE A 1 107 ? 2.835 -1.210 -9.459 1.00 88.44 107 ILE A N 1
ATOM 870 C CA . ILE A 1 107 ? 2.947 -0.717 -8.085 1.00 88.44 107 ILE A CA 1
ATOM 871 C C . ILE A 1 107 ? 3.228 0.780 -8.135 1.00 88.44 107 ILE A C 1
ATOM 873 O O . ILE A 1 107 ? 4.230 1.194 -8.716 1.00 88.44 107 ILE A O 1
ATOM 877 N N . SER A 1 108 ? 2.354 1.574 -7.523 1.00 88.94 108 SER A N 1
ATOM 878 C CA . SER A 1 108 ? 2.558 3.008 -7.326 1.00 88.94 108 SER A CA 1
ATOM 879 C C . SER A 1 108 ? 3.221 3.260 -5.971 1.00 88.94 108 SER A C 1
ATOM 881 O O . SER A 1 108 ? 2.686 2.882 -4.928 1.00 88.94 108 SER A O 1
ATOM 883 N N . CYS A 1 109 ? 4.377 3.917 -5.987 1.00 90.44 109 CYS A N 1
ATOM 884 C CA . CYS A 1 109 ? 5.149 4.257 -4.797 1.00 90.44 109 CYS A CA 1
ATOM 885 C C . CYS A 1 109 ? 5.322 5.768 -4.718 1.00 90.44 109 CYS A C 1
ATOM 887 O O . CYS A 1 109 ? 5.637 6.404 -5.723 1.00 90.44 109 CYS A O 1
ATOM 889 N N . ARG A 1 110 ? 5.176 6.334 -3.519 1.00 90.69 110 ARG A N 1
ATOM 890 C CA . ARG A 1 110 ? 5.573 7.720 -3.272 1.00 90.69 110 ARG A CA 1
ATOM 891 C C . ARG A 1 110 ? 7.096 7.815 -3.202 1.00 90.69 110 ARG A C 1
ATOM 893 O O . ARG A 1 110 ? 7.734 6.921 -2.647 1.00 90.69 110 ARG A O 1
ATOM 900 N N . MET A 1 111 ? 7.670 8.894 -3.704 1.00 90.25 111 MET A N 1
ATOM 901 C CA . MET A 1 111 ? 9.101 9.182 -3.644 1.00 90.25 111 MET A CA 1
ATOM 902 C C . MET A 1 111 ? 9.364 10.545 -2.997 1.00 90.25 111 MET A C 1
ATOM 904 O O . MET A 1 111 ? 8.467 11.379 -2.892 1.00 90.25 111 MET A O 1
ATOM 908 N N . SER A 1 112 ? 10.579 10.729 -2.479 1.00 88.75 112 SER A N 1
ATOM 909 C CA . SER A 1 112 ? 11.084 12.038 -2.060 1.00 88.75 112 SER A CA 1
ATOM 910 C C . SER A 1 112 ? 11.710 12.767 -3.250 1.00 88.75 112 SER A C 1
ATOM 912 O O . SER A 1 112 ? 12.067 12.130 -4.243 1.00 88.75 112 SER A O 1
ATOM 914 N N . GLN A 1 113 ? 11.930 14.077 -3.110 1.00 85.81 113 GLN A N 1
ATOM 915 C CA . GLN A 1 113 ? 12.627 14.872 -4.125 1.00 85.81 113 GLN A CA 1
ATOM 916 C C . GLN A 1 113 ? 14.015 14.301 -4.464 1.00 85.81 113 GLN A C 1
ATOM 918 O O . GLN A 1 113 ? 14.366 14.182 -5.629 1.00 85.81 113 GLN A O 1
ATOM 923 N N . GLU A 1 114 ? 14.772 13.860 -3.454 1.00 85.56 114 GLU A N 1
ATOM 924 C CA . GLU A 1 114 ? 16.089 13.237 -3.649 1.00 85.56 114 GLU A CA 1
ATOM 925 C C . GLU A 1 114 ? 16.017 12.007 -4.568 1.00 85.56 114 GLU A C 1
ATOM 927 O O . GLU A 1 114 ? 16.837 11.832 -5.468 1.00 85.56 114 GLU A O 1
ATOM 932 N N . ILE A 1 115 ? 15.007 11.157 -4.368 1.00 87.50 115 ILE A N 1
ATOM 933 C CA . ILE A 1 115 ? 14.799 9.971 -5.198 1.00 87.50 115 ILE A CA 1
ATOM 934 C C . ILE A 1 115 ? 14.323 10.363 -6.600 1.00 87.50 115 ILE A C 1
ATOM 936 O O . ILE A 1 115 ? 14.783 9.765 -7.573 1.00 87.50 115 ILE A O 1
ATOM 940 N N . TYR A 1 116 ? 13.453 11.368 -6.723 1.00 87.38 116 TYR A N 1
ATOM 941 C CA . TYR A 1 116 ? 13.034 11.891 -8.023 1.00 87.38 116 TYR A CA 1
ATOM 942 C C . TYR A 1 116 ? 14.225 12.392 -8.843 1.00 87.38 116 TYR A C 1
ATOM 944 O O . TYR A 1 116 ? 14.347 12.027 -10.012 1.00 87.38 116 TYR A O 1
ATOM 952 N N . ASP A 1 117 ? 15.133 13.156 -8.235 1.00 83.94 117 ASP A N 1
ATOM 953 C CA . ASP A 1 117 ? 16.315 13.692 -8.913 1.00 83.94 117 ASP A CA 1
ATOM 954 C C . ASP A 1 117 ? 17.229 12.556 -9.413 1.00 83.94 117 ASP A C 1
ATOM 956 O O . ASP A 1 117 ? 17.742 12.602 -10.536 1.00 83.94 117 ASP A O 1
ATOM 960 N N . ILE A 1 118 ? 17.384 11.486 -8.622 1.00 82.81 118 ILE A N 1
ATOM 961 C CA . ILE A 1 118 ? 18.138 10.284 -9.015 1.00 82.81 118 ILE A CA 1
ATOM 962 C C . ILE A 1 118 ? 17.470 9.577 -10.198 1.00 82.81 118 ILE A C 1
ATOM 964 O O . ILE A 1 118 ? 18.143 9.244 -11.169 1.00 82.81 118 ILE A O 1
ATOM 968 N N . VAL A 1 119 ? 16.160 9.329 -10.134 1.00 84.00 119 VAL A N 1
ATOM 969 C CA . VAL A 1 119 ? 15.447 8.597 -11.193 1.00 84.00 119 VAL A CA 1
ATOM 970 C C . VAL A 1 119 ? 15.378 9.422 -12.481 1.00 84.00 119 VAL A C 1
ATOM 972 O O . VAL A 1 119 ? 15.512 8.863 -13.564 1.00 84.00 119 VAL A O 1
ATOM 975 N N . SER A 1 120 ? 15.203 10.740 -12.377 1.00 81.56 120 SER A N 1
ATOM 976 C CA . SER A 1 120 ? 15.079 11.647 -13.526 1.00 81.56 120 SER A CA 1
ATOM 977 C C . SER A 1 120 ? 16.408 11.905 -14.235 1.00 81.56 120 SER A C 1
ATOM 979 O O . SER A 1 120 ? 16.430 12.175 -15.435 1.00 81.56 120 SER A O 1
ATOM 981 N N . SER A 1 121 ? 17.527 11.827 -13.512 1.00 75.06 121 SER A N 1
ATOM 982 C CA . SER A 1 121 ? 18.869 11.985 -14.087 1.00 75.06 121 SER A CA 1
ATOM 983 C C . SER A 1 121 ? 19.426 10.702 -14.715 1.00 75.06 121 SER A C 1
ATOM 985 O O . SER A 1 121 ? 20.431 10.753 -15.428 1.00 75.06 121 SER A O 1
ATOM 987 N N . GLU A 1 122 ? 18.785 9.553 -14.493 1.00 67.56 122 GLU A N 1
ATOM 988 C CA . GLU A 1 122 ? 19.307 8.236 -14.858 1.00 67.56 122 GLU A CA 1
ATOM 989 C C . GLU A 1 122 ? 18.370 7.508 -15.839 1.00 67.56 122 GLU A C 1
ATOM 991 O O . GLU A 1 122 ? 17.162 7.437 -15.660 1.00 67.56 122 GLU A O 1
ATOM 996 N N . ASN A 1 123 ? 18.947 6.884 -16.872 1.00 62.22 123 ASN A N 1
ATOM 997 C CA . ASN A 1 123 ? 18.207 6.113 -17.889 1.00 62.22 123 ASN A CA 1
ATOM 998 C C . ASN A 1 123 ? 18.414 4.585 -17.762 1.00 62.22 123 ASN A C 1
ATOM 1000 O O . ASN A 1 123 ? 18.243 3.850 -18.737 1.00 62.22 123 ASN A O 1
ATOM 1004 N N . ARG A 1 124 ? 18.875 4.076 -16.608 1.00 59.50 124 ARG A N 1
ATOM 1005 C CA . ARG A 1 124 ? 19.297 2.666 -16.435 1.00 59.50 124 ARG A CA 1
ATOM 1006 C C . ARG A 1 124 ? 18.484 1.914 -15.376 1.00 59.50 124 ARG A C 1
ATOM 1008 O O . ARG A 1 124 ? 18.016 2.532 -14.425 1.00 59.50 124 ARG A O 1
ATOM 1015 N N . PRO A 1 125 ? 18.372 0.572 -15.488 1.00 65.06 125 PRO A N 1
ATOM 1016 C CA . PRO A 1 125 ? 17.619 -0.226 -14.532 1.00 65.06 125 PRO A CA 1
ATOM 1017 C C . PRO A 1 125 ? 18.307 -0.259 -13.167 1.00 65.06 125 PRO A C 1
ATOM 1019 O O . PRO A 1 125 ? 19.519 -0.463 -13.047 1.00 65.06 125 PRO A O 1
ATOM 1022 N N . PHE A 1 126 ? 17.497 -0.127 -12.130 1.00 78.88 126 PHE A N 1
ATOM 1023 C CA . PHE A 1 126 ? 17.905 -0.188 -10.737 1.00 78.88 126 PHE A CA 1
ATOM 1024 C C . PHE A 1 126 ? 16.988 -1.130 -9.963 1.00 78.88 126 PHE A C 1
ATOM 1026 O O . PHE A 1 126 ? 15.853 -1.369 -10.363 1.00 78.88 126 PHE A O 1
ATOM 1033 N N . SER A 1 127 ? 17.475 -1.661 -8.852 1.00 81.56 127 SER A N 1
ATOM 1034 C CA . SER A 1 127 ? 16.701 -2.521 -7.962 1.00 81.56 127 SER A CA 1
ATOM 1035 C C . SER A 1 127 ? 16.033 -1.650 -6.889 1.00 81.56 127 SER A C 1
ATOM 1037 O O . SER A 1 127 ? 16.755 -1.000 -6.125 1.00 81.56 127 SER A O 1
ATOM 1039 N N . PRO A 1 128 ? 14.689 -1.576 -6.833 1.00 84.31 128 PRO A N 1
ATOM 1040 C CA . PRO A 1 128 ? 13.993 -0.755 -5.853 1.00 84.31 128 PRO A CA 1
ATOM 1041 C C . PRO A 1 128 ? 13.776 -1.500 -4.533 1.00 84.31 128 PRO A C 1
ATOM 1043 O O . PRO A 1 128 ? 13.476 -2.694 -4.500 1.00 84.31 128 PRO A O 1
ATOM 1046 N N . GLU A 1 129 ? 13.845 -0.757 -3.439 1.00 88.50 129 GLU A N 1
ATOM 1047 C CA . GLU A 1 129 ? 13.402 -1.177 -2.114 1.00 88.50 129 GLU A CA 1
ATOM 1048 C C . GLU A 1 129 ? 12.328 -0.200 -1.648 1.00 88.50 129 GLU A C 1
ATOM 1050 O O . GLU A 1 129 ? 12.525 1.014 -1.701 1.00 88.50 129 GLU A O 1
ATOM 1055 N N . ILE A 1 130 ? 11.183 -0.721 -1.226 1.00 88.62 130 ILE A N 1
ATOM 1056 C CA . ILE A 1 130 ? 10.075 0.087 -0.718 1.00 88.62 130 ILE A CA 1
ATOM 1057 C C . ILE A 1 130 ? 9.896 -0.137 0.778 1.00 88.62 130 ILE A C 1
ATOM 1059 O O . ILE A 1 130 ? 10.130 -1.232 1.290 1.00 88.62 130 ILE A O 1
ATOM 1063 N N . SER A 1 131 ? 9.418 0.894 1.462 1.00 87.50 131 SER A N 1
ATOM 1064 C CA . SER A 1 131 ? 8.920 0.817 2.826 1.00 87.50 131 SER A CA 1
ATOM 1065 C C . SER A 1 131 ? 7.398 0.792 2.834 1.00 87.50 131 SER A C 1
ATOM 1067 O O . SER A 1 131 ? 6.744 1.646 2.223 1.00 87.50 131 SER A O 1
ATOM 1069 N N . ILE A 1 132 ? 6.850 -0.165 3.577 1.00 85.94 132 ILE A N 1
ATOM 1070 C CA . ILE A 1 132 ? 5.475 -0.149 4.065 1.00 85.94 132 ILE A CA 1
ATOM 1071 C C . ILE A 1 132 ? 5.549 0.250 5.537 1.00 85.94 132 ILE A C 1
ATOM 1073 O O . ILE A 1 132 ? 5.910 -0.556 6.395 1.00 85.94 132 ILE A O 1
ATOM 1077 N N . ASP A 1 133 ? 5.259 1.523 5.803 1.00 80.38 133 ASP A N 1
ATOM 1078 C CA . ASP A 1 133 ? 5.342 2.094 7.150 1.00 80.38 133 ASP A CA 1
ATOM 1079 C C . ASP A 1 133 ? 4.043 1.832 7.927 1.00 80.38 133 ASP A C 1
ATOM 1081 O O . ASP A 1 133 ? 4.030 1.230 8.997 1.00 80.38 133 ASP A O 1
ATOM 1085 N N . HIS A 1 134 ? 2.925 2.303 7.376 1.00 83.81 134 HIS A N 1
ATOM 1086 C CA . HIS A 1 134 ? 1.639 2.285 8.055 1.00 83.81 134 HIS A CA 1
ATOM 1087 C C . HIS A 1 134 ? 0.466 2.253 7.078 1.00 83.81 134 HIS A C 1
ATOM 1089 O O . HIS A 1 134 ? 0.593 2.540 5.881 1.00 83.81 134 HIS A O 1
ATOM 1095 N N . ILE A 1 135 ? -0.700 1.936 7.627 1.00 85.62 135 ILE A N 1
ATOM 1096 C CA . ILE A 1 135 ? -1.990 2.001 6.956 1.00 85.62 135 ILE A CA 1
ATOM 1097 C C . ILE A 1 135 ? -2.715 3.228 7.500 1.00 85.62 135 ILE A C 1
ATOM 1099 O O . ILE A 1 135 ? -2.973 3.331 8.699 1.00 85.62 135 ILE A O 1
ATOM 1103 N N . LEU A 1 136 ? -3.036 4.165 6.615 1.00 85.12 136 LEU A N 1
ATOM 1104 C CA . LEU A 1 136 ? -3.870 5.316 6.934 1.00 85.12 136 LEU A CA 1
ATOM 1105 C C . LEU A 1 136 ? -5.331 4.879 6.869 1.00 85.12 136 LEU A C 1
ATOM 1107 O O . LEU A 1 136 ? -5.831 4.533 5.796 1.00 85.12 136 LEU A O 1
ATOM 1111 N N . CYS A 1 137 ? -6.011 4.904 8.006 1.00 81.12 137 CYS A N 1
ATOM 1112 C CA . CYS A 1 137 ? -7.441 4.677 8.107 1.00 81.12 137 CYS A CA 1
ATOM 1113 C C . CYS A 1 137 ? -8.155 6.029 8.139 1.00 81.12 137 CYS A C 1
ATOM 1115 O O . CYS A 1 137 ? -8.130 6.770 9.127 1.00 81.12 137 CYS A O 1
ATOM 1117 N N . LYS A 1 138 ? -8.791 6.357 7.019 1.00 76.88 138 LYS A N 1
ATOM 1118 C CA . LYS A 1 138 ? -9.600 7.558 6.869 1.00 76.88 138 LYS A CA 1
ATOM 1119 C C . LYS A 1 138 ? -11.043 7.288 7.236 1.00 76.88 138 LYS A C 1
ATOM 1121 O O . LYS A 1 138 ? -11.483 6.168 7.522 1.00 76.88 138 LYS A O 1
ATOM 1126 N N . SER A 1 139 ? -11.822 8.358 7.170 1.00 68.56 139 SER A N 1
ATOM 1127 C CA . SER A 1 139 ? -13.245 8.295 7.382 1.00 68.56 139 SER A CA 1
ATOM 1128 C C . SER A 1 139 ? -14.013 7.545 6.292 1.00 68.56 139 SER A C 1
ATOM 1130 O O . SER A 1 139 ? -15.213 7.709 6.255 1.00 68.56 139 SER A O 1
ATOM 1132 N N . ASP A 1 140 ? -13.418 6.725 5.436 1.00 67.88 140 ASP A N 1
ATOM 1133 C CA . ASP A 1 140 ? -14.133 5.865 4.480 1.00 67.88 140 ASP A CA 1
ATOM 1134 C C . ASP A 1 140 ? -13.221 4.866 3.762 1.00 67.88 140 ASP A C 1
ATOM 1136 O O . ASP A 1 140 ? -13.649 4.236 2.806 1.00 67.88 140 ASP A O 1
ATOM 1140 N N . SER A 1 141 ? -11.959 4.745 4.160 1.00 73.88 141 SER A N 1
ATOM 1141 C CA . SER A 1 141 ? -10.968 4.032 3.364 1.00 73.88 141 SER A CA 1
ATOM 1142 C C . SER A 1 141 ? -9.764 3.656 4.209 1.00 73.88 141 SER A C 1
ATOM 1144 O O . SER A 1 141 ? -9.451 4.302 5.211 1.00 73.88 141 SER A O 1
ATOM 1146 N N . PHE A 1 142 ? -9.080 2.606 3.777 1.00 80.44 142 PHE A N 1
ATOM 1147 C CA . PHE A 1 142 ? -7.741 2.270 4.226 1.00 80.44 142 PHE A CA 1
ATOM 1148 C C . PHE A 1 142 ? -6.789 2.561 3.066 1.00 80.44 142 PHE A C 1
ATOM 1150 O O . PHE A 1 142 ? -7.063 2.224 1.919 1.00 80.44 142 PHE A O 1
ATOM 1157 N N . SER A 1 143 ? -5.648 3.176 3.327 1.00 79.62 143 SER A N 1
ATOM 1158 C CA . SER A 1 143 ? -4.610 3.322 2.305 1.00 79.62 143 SER A CA 1
ATOM 1159 C C . SER A 1 143 ? -3.289 2.835 2.862 1.00 79.62 143 SER A C 1
ATOM 1161 O O . SER A 1 143 ? -2.875 3.226 3.952 1.00 79.62 143 SER A O 1
ATOM 1163 N N . ILE A 1 144 ? -2.656 1.924 2.128 1.00 82.19 144 ILE A N 1
ATOM 1164 C CA . ILE A 1 144 ? -1.348 1.389 2.491 1.00 82.19 144 ILE A CA 1
ATOM 1165 C C . ILE A 1 144 ? -0.315 2.377 1.968 1.00 82.19 144 ILE A C 1
ATOM 1167 O O . ILE A 1 144 ? -0.192 2.581 0.758 1.00 82.19 144 ILE A O 1
ATOM 1171 N N . LYS A 1 145 ? 0.440 3.001 2.872 1.00 83.12 145 LYS A N 1
ATOM 1172 C CA . LYS A 1 145 ? 1.484 3.932 2.464 1.00 83.12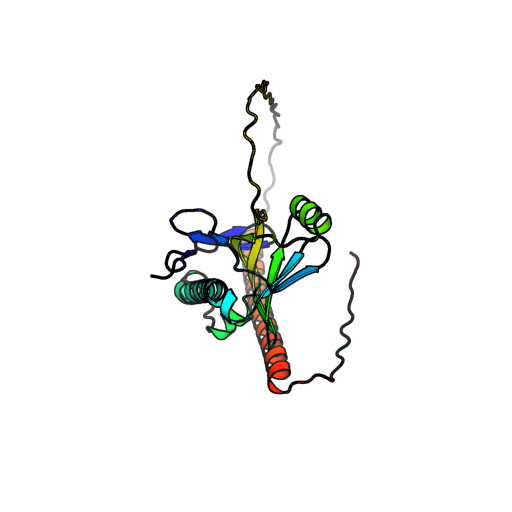 145 LYS A CA 1
ATOM 1173 C C . LYS A 1 145 ? 2.694 3.145 1.965 1.00 83.12 145 LYS A C 1
ATOM 1175 O O . LYS A 1 145 ? 3.411 2.536 2.753 1.00 83.12 145 LYS A O 1
ATOM 1180 N N . CYS A 1 146 ? 2.911 3.190 0.654 1.00 86.56 146 CYS A N 1
ATOM 1181 C CA . CYS A 1 146 ? 4.073 2.610 -0.009 1.00 86.56 146 CYS A CA 1
ATOM 1182 C C . CYS A 1 146 ? 5.033 3.727 -0.428 1.00 86.56 146 CYS A C 1
ATOM 1184 O O . CYS A 1 146 ? 4.676 4.578 -1.248 1.00 86.56 146 CYS A O 1
ATOM 1186 N N . VAL A 1 147 ? 6.237 3.742 0.144 1.00 89.12 147 VAL A N 1
ATOM 1187 C CA . VAL A 1 147 ? 7.263 4.760 -0.127 1.00 89.12 147 VAL A CA 1
ATOM 1188 C C . VAL A 1 147 ? 8.502 4.081 -0.686 1.00 89.12 147 VAL A C 1
ATOM 1190 O O . VAL A 1 147 ? 8.975 3.109 -0.110 1.00 89.12 147 VAL A O 1
ATOM 1193 N N . LEU A 1 148 ? 9.051 4.590 -1.784 1.00 89.12 148 LEU A N 1
ATOM 1194 C CA . LEU A 1 148 ? 10.351 4.159 -2.284 1.00 89.12 148 LEU A CA 1
ATOM 1195 C C . LEU A 1 148 ? 11.425 4.562 -1.266 1.00 89.12 148 LEU A C 1
ATOM 1197 O O . LEU A 1 148 ? 11.677 5.747 -1.066 1.00 89.12 148 LEU A O 1
ATOM 1201 N N . SER A 1 149 ? 12.005 3.575 -0.581 1.00 88.12 149 SER A N 1
ATOM 1202 C CA . SER A 1 149 ? 12.970 3.804 0.495 1.00 88.12 149 SER A CA 1
ATOM 1203 C C . SER A 1 149 ? 14.394 3.879 -0.024 1.00 88.12 149 SER A C 1
ATOM 1205 O O . SER A 1 149 ? 15.190 4.659 0.492 1.00 88.12 149 SER A O 1
ATOM 1207 N N . ARG A 1 150 ? 14.736 3.059 -1.022 1.00 84.38 150 ARG A N 1
ATOM 1208 C CA . ARG A 1 150 ? 16.098 2.992 -1.548 1.00 84.38 150 ARG A CA 1
ATOM 1209 C C . ARG A 1 150 ? 16.132 2.490 -2.983 1.00 84.38 150 ARG A C 1
ATOM 1211 O O . ARG A 1 150 ? 15.297 1.698 -3.414 1.00 84.38 150 ARG A O 1
ATOM 1218 N N . ILE A 1 151 ? 17.159 2.926 -3.700 1.00 84.75 151 ILE A N 1
ATOM 1219 C CA . ILE A 1 151 ? 17.504 2.450 -5.033 1.00 84.75 151 ILE A CA 1
ATOM 1220 C C . ILE A 1 151 ? 18.896 1.820 -4.973 1.00 84.75 151 ILE A C 1
ATOM 1222 O O . ILE A 1 151 ? 19.853 2.447 -4.522 1.00 84.75 151 ILE A O 1
ATOM 1226 N N . ILE A 1 152 ? 19.019 0.579 -5.437 1.00 81.19 152 ILE A N 1
ATOM 1227 C CA . ILE A 1 152 ? 20.293 -0.136 -5.534 1.00 81.19 152 ILE A CA 1
ATOM 1228 C C . ILE A 1 152 ? 20.671 -0.244 -7.008 1.00 81.19 152 ILE A C 1
ATOM 1230 O O . ILE A 1 152 ? 19.895 -0.714 -7.839 1.00 81.19 152 ILE A O 1
ATOM 1234 N N . ARG A 1 153 ? 21.887 0.179 -7.347 1.00 68.88 153 ARG A N 1
ATOM 1235 C CA . ARG A 1 153 ? 22.386 0.096 -8.719 1.00 68.88 153 ARG A CA 1
ATOM 1236 C C . ARG A 1 153 ? 22.764 -1.346 -9.050 1.00 68.88 153 ARG A C 1
ATOM 1238 O O . ARG A 1 153 ? 23.595 -1.943 -8.368 1.00 68.88 153 ARG A O 1
ATOM 1245 N N . ASN A 1 154 ? 22.232 -1.865 -10.152 1.00 61.84 154 ASN A N 1
ATOM 1246 C CA . ASN A 1 154 ? 22.803 -3.047 -10.784 1.00 61.84 154 ASN A CA 1
ATOM 1247 C C . ASN A 1 154 ? 24.036 -2.579 -11.562 1.00 61.84 154 ASN A C 1
ATOM 1249 O O . ASN A 1 154 ? 23.920 -2.118 -12.696 1.00 61.84 154 ASN A O 1
ATOM 1253 N N . LEU A 1 155 ? 25.210 -2.606 -10.924 1.00 54.31 155 LEU A N 1
ATOM 1254 C CA . LEU A 1 155 ? 26.471 -2.324 -11.608 1.00 54.31 155 LEU A CA 1
ATOM 1255 C C . LEU A 1 155 ? 26.707 -3.465 -12.613 1.00 54.31 155 LEU A C 1
ATOM 1257 O O . LEU A 1 155 ? 26.910 -4.598 -12.171 1.00 54.31 155 LEU A O 1
ATOM 1261 N N . PRO A 1 156 ? 26.697 -3.226 -13.940 1.00 50.97 156 PRO A N 1
ATOM 1262 C CA . PRO A 1 156 ? 27.243 -4.210 -14.866 1.00 50.97 156 PRO A CA 1
ATOM 1263 C C . PRO A 1 156 ? 28.716 -4.397 -14.487 1.00 50.97 156 PRO A C 1
ATOM 1265 O O . PRO A 1 156 ? 29.442 -3.409 -14.446 1.00 50.97 156 PRO A O 1
ATOM 1268 N N . GLU A 1 157 ? 29.097 -5.623 -14.111 1.00 44.44 157 GLU A N 1
ATOM 1269 C CA . GLU A 1 157 ? 30.376 -6.015 -13.491 1.00 44.44 157 GLU A CA 1
ATOM 1270 C C . GLU A 1 157 ? 31.477 -4.937 -13.482 1.00 44.44 157 GLU A C 1
ATOM 1272 O O . GLU A 1 157 ? 32.318 -4.849 -14.378 1.00 44.44 157 GLU A O 1
ATOM 1277 N N . LEU A 1 158 ? 31.505 -4.121 -12.430 1.00 44.09 158 LEU A N 1
ATOM 1278 C CA . LEU A 1 158 ? 32.611 -3.203 -12.182 1.00 44.09 158 LEU A CA 1
ATOM 1279 C C . LEU A 1 158 ? 33.708 -3.965 -11.437 1.00 44.09 158 LEU A C 1
ATOM 1281 O O . LEU A 1 158 ? 33.608 -4.246 -10.244 1.00 44.09 158 LEU A O 1
ATOM 1285 N N . ARG A 1 159 ? 34.771 -4.317 -12.166 1.00 38.50 159 ARG A N 1
ATOM 1286 C CA . ARG A 1 159 ? 36.036 -4.779 -11.584 1.00 38.50 159 ARG A CA 1
ATOM 1287 C C . ARG A 1 159 ? 36.769 -3.574 -11.003 1.00 38.50 159 ARG A C 1
ATOM 1289 O O . ARG A 1 159 ? 37.324 -2.765 -11.744 1.00 38.50 159 ARG A O 1
ATOM 1296 N N . PHE A 1 160 ? 36.772 -3.454 -9.683 1.00 46.66 160 PHE A N 1
ATOM 1297 C CA . PHE A 1 160 ? 37.527 -2.412 -8.997 1.00 46.66 160 PHE A CA 1
ATOM 1298 C C . PHE A 1 160 ? 39.031 -2.708 -9.071 1.00 46.66 160 PHE A C 1
ATOM 1300 O O . PHE A 1 160 ? 39.476 -3.790 -8.688 1.00 46.66 160 PHE A O 1
ATOM 1307 N N . HIS A 1 161 ? 39.823 -1.736 -9.527 1.00 40.81 161 HIS A N 1
ATOM 1308 C CA . HIS A 1 161 ? 41.231 -1.668 -9.143 1.00 40.81 161 HIS A CA 1
ATOM 1309 C C . HIS A 1 161 ? 41.288 -0.935 -7.805 1.00 40.81 161 HIS A C 1
ATOM 1311 O O . HIS A 1 161 ? 40.862 0.214 -7.710 1.00 40.81 161 HIS A O 1
ATOM 1317 N N . ASN A 1 162 ? 41.776 -1.620 -6.771 1.00 43.69 162 ASN A N 1
ATOM 1318 C CA . ASN A 1 162 ? 41.985 -1.033 -5.452 1.00 43.69 162 ASN A CA 1
ATOM 1319 C C . ASN A 1 162 ? 42.875 0.210 -5.553 1.00 43.69 162 ASN A C 1
ATOM 1321 O O . ASN A 1 162 ? 44.040 0.100 -5.932 1.00 43.69 162 ASN A O 1
ATOM 1325 N N . VAL A 1 163 ? 42.360 1.359 -5.118 1.00 41.19 163 VAL A N 1
ATOM 1326 C CA . VAL A 1 163 ? 43.182 2.499 -4.705 1.00 41.19 163 VAL A CA 1
ATOM 1327 C C . VAL A 1 163 ? 42.575 3.036 -3.413 1.00 41.19 163 VAL A C 1
ATOM 1329 O O . VAL A 1 163 ? 41.539 3.690 -3.425 1.00 41.19 163 VAL A O 1
ATOM 1332 N N . GLY A 1 164 ? 43.174 2.662 -2.283 1.00 40.81 164 GLY A N 1
ATOM 1333 C CA . GLY A 1 164 ? 42.768 3.149 -0.967 1.00 40.81 164 GLY A CA 1
ATOM 1334 C C . GLY A 1 164 ? 43.270 4.565 -0.684 1.00 40.81 164 GLY A C 1
ATOM 1335 O O . GLY A 1 164 ? 44.312 4.957 -1.204 1.00 40.81 164 GLY A O 1
ATOM 1336 N N . LYS A 1 165 ? 42.563 5.296 0.182 1.00 39.47 165 LYS A N 1
ATOM 1337 C CA . LYS A 1 165 ? 42.947 5.633 1.572 1.00 39.47 165 LYS A CA 1
ATOM 1338 C C . LYS A 1 165 ? 42.011 6.722 2.131 1.00 39.47 165 LYS A C 1
ATOM 1340 O O . LYS A 1 165 ? 41.576 7.599 1.396 1.00 39.47 165 LYS A O 1
ATOM 1345 N N . GLU A 1 166 ? 41.701 6.575 3.417 1.00 44.62 166 GLU A N 1
ATOM 1346 C CA . GLU A 1 166 ? 40.914 7.448 4.307 1.00 44.62 166 GLU A CA 1
ATOM 1347 C C . GLU A 1 166 ? 41.573 8.819 4.525 1.00 44.62 166 GLU A C 1
ATOM 1349 O O . GLU A 1 166 ? 42.799 8.848 4.514 1.00 44.62 166 GLU A O 1
ATOM 1354 N N . GLU A 1 167 ? 40.788 9.875 4.818 1.00 35.91 167 GLU A N 1
ATOM 1355 C CA . GLU A 1 167 ? 41.101 10.932 5.813 1.00 35.91 167 GLU A CA 1
ATOM 1356 C C . GLU A 1 167 ? 39.809 11.577 6.394 1.00 35.91 167 GLU A C 1
ATOM 1358 O O . GLU A 1 167 ? 38.754 11.578 5.755 1.00 35.91 167 GLU A O 1
ATOM 1363 N N . ASP A 1 168 ? 39.930 12.066 7.636 1.00 33.97 168 ASP A N 1
ATOM 1364 C CA . ASP A 1 168 ? 38.922 12.358 8.676 1.00 33.97 168 ASP A CA 1
ATOM 1365 C C . ASP A 1 168 ? 38.033 13.619 8.520 1.00 33.97 168 ASP A C 1
ATOM 1367 O O . ASP A 1 168 ? 38.390 14.601 7.871 1.00 33.97 168 ASP A O 1
ATOM 1371 N N . ILE A 1 169 ? 36.901 13.636 9.248 1.00 36.28 169 ILE A N 1
ATOM 1372 C CA . ILE A 1 169 ? 36.004 14.796 9.459 1.00 36.28 169 ILE A CA 1
ATOM 1373 C C . ILE A 1 169 ? 36.079 15.251 10.935 1.00 36.28 169 ILE A C 1
ATOM 1375 O O . ILE A 1 169 ? 35.906 14.408 11.818 1.00 36.28 169 ILE A O 1
ATOM 1379 N N . PRO A 1 170 ? 36.217 16.556 11.258 1.00 39.75 170 PRO A N 1
ATOM 1380 C CA . PRO A 1 170 ? 35.989 17.067 12.608 1.00 39.75 170 PRO A CA 1
ATOM 1381 C C . PRO A 1 170 ? 34.550 17.585 12.797 1.00 39.75 170 PRO A C 1
ATOM 1383 O O . PRO A 1 170 ? 34.031 18.345 11.980 1.00 39.75 170 PRO A O 1
ATOM 1386 N N . VAL A 1 171 ? 33.921 17.199 13.912 1.00 35.88 171 VAL A N 1
ATOM 1387 C CA . VAL A 1 171 ? 32.546 17.561 14.310 1.00 35.88 171 VAL A CA 1
ATOM 1388 C C . VAL A 1 171 ? 32.596 18.569 15.467 1.00 35.88 171 VAL A C 1
ATOM 1390 O O . VAL A 1 171 ? 33.287 18.315 16.453 1.00 35.88 171 VAL A O 1
ATOM 1393 N N . ALA A 1 172 ? 31.858 19.684 15.388 1.00 32.97 172 ALA A N 1
ATOM 1394 C CA . ALA A 1 172 ? 31.755 20.673 16.469 1.00 32.97 172 ALA A CA 1
ATOM 1395 C C . ALA A 1 172 ? 30.296 21.071 16.796 1.00 32.97 172 ALA A C 1
ATOM 1397 O O . ALA A 1 172 ? 29.583 21.597 15.949 1.00 32.97 172 ALA A O 1
ATOM 1398 N N . SER A 1 173 ? 29.935 20.801 18.062 1.00 34.56 173 SER A N 1
ATOM 1399 C CA . SER A 1 173 ? 29.029 21.482 19.020 1.00 34.56 173 SER A CA 1
ATOM 1400 C C . SER A 1 173 ? 27.596 21.925 18.651 1.00 34.56 173 SER A C 1
ATOM 1402 O O . SER A 1 173 ? 27.397 22.828 17.845 1.00 34.56 173 SER A O 1
ATOM 1404 N N . LEU A 1 174 ? 26.623 21.407 19.423 1.00 36.03 174 LEU A N 1
ATOM 1405 C CA . LEU A 1 174 ? 25.289 21.987 19.669 1.00 36.03 174 LEU A CA 1
ATOM 1406 C C . LEU A 1 174 ? 25.322 23.062 20.778 1.00 36.03 174 LEU A C 1
ATOM 1408 O O . LEU A 1 174 ? 26.037 22.896 21.767 1.00 36.03 174 LEU A O 1
ATOM 1412 N N . SER A 1 175 ? 24.434 24.060 20.688 1.00 36.12 175 SER A N 1
ATOM 1413 C CA . SER A 1 175 ? 23.913 24.829 21.832 1.00 36.12 175 SER A CA 1
ATOM 1414 C C . SER A 1 175 ? 22.409 25.119 21.664 1.00 36.12 175 SER A C 1
ATOM 1416 O O . SER A 1 175 ? 21.918 25.317 20.554 1.00 36.12 175 SER A O 1
ATOM 1418 N N . SER A 1 176 ? 21.659 25.105 22.769 1.00 39.84 176 SER A N 1
ATOM 1419 C CA . SER A 1 176 ? 20.231 25.457 22.857 1.00 39.84 176 SER A CA 1
ATOM 1420 C C . SER A 1 176 ? 19.991 26.156 24.201 1.00 39.84 176 SER A C 1
ATOM 1422 O O . SER A 1 176 ? 20.426 25.629 25.222 1.00 39.84 176 SER A O 1
ATOM 1424 N N . GLU A 1 177 ? 19.300 27.299 24.214 1.00 38.62 177 GLU A N 1
ATOM 1425 C CA . GLU A 1 177 ? 18.868 28.028 25.425 1.00 38.62 177 GLU A CA 1
ATOM 1426 C C . GLU A 1 177 ? 17.354 28.333 25.349 1.00 38.62 177 GLU A C 1
ATOM 1428 O O . GLU A 1 177 ? 16.825 28.572 24.263 1.00 38.62 177 GLU A O 1
ATOM 1433 N N . LEU A 1 178 ? 16.660 28.294 26.497 1.00 39.59 178 LEU A N 1
ATOM 1434 C CA . LEU A 1 178 ? 15.231 28.605 26.712 1.00 39.59 178 LEU A CA 1
ATOM 1435 C C . LEU A 1 178 ? 15.084 29.567 27.913 1.00 39.59 178 LEU A C 1
ATOM 1437 O O . LEU A 1 178 ? 15.911 29.518 28.821 1.00 39.59 178 LEU A O 1
ATOM 1441 N N . GLU A 1 179 ? 14.015 30.378 27.949 1.00 38.66 179 GLU A N 1
ATOM 1442 C CA . GLU A 1 179 ? 13.735 31.416 28.971 1.00 38.66 179 GLU A CA 1
ATOM 1443 C C . GLU A 1 179 ? 12.258 31.363 29.471 1.00 38.66 179 GLU A C 1
ATOM 1445 O O . GLU A 1 179 ? 11.379 30.919 28.729 1.00 38.66 179 GLU A O 1
ATOM 1450 N N . GLU A 1 180 ? 11.972 31.785 30.719 1.00 35.22 180 GLU A N 1
ATOM 1451 C CA . GLU A 1 180 ? 10.687 31.616 31.457 1.00 35.22 180 GLU A CA 1
ATOM 1452 C C . GLU A 1 180 ? 9.889 32.941 31.628 1.00 35.22 180 GLU A C 1
ATOM 1454 O O . GLU A 1 180 ? 10.484 34.012 31.735 1.00 35.22 180 GLU A O 1
ATOM 1459 N N . VAL A 1 181 ? 8.542 32.886 31.688 1.00 41.25 181 VAL A N 1
ATOM 1460 C CA . VAL A 1 181 ? 7.631 34.052 31.860 1.00 41.25 181 VAL A CA 1
ATOM 1461 C C . VAL A 1 181 ? 6.555 33.797 32.934 1.00 41.25 181 VAL A C 1
ATOM 1463 O O . VAL A 1 181 ? 5.927 32.740 32.942 1.00 41.25 181 VAL A O 1
ATOM 1466 N N . THR A 1 182 ? 6.283 34.804 33.779 1.00 43.44 182 THR A N 1
ATOM 1467 C CA . THR A 1 182 ? 5.300 34.787 34.892 1.00 43.44 182 THR A CA 1
ATOM 1468 C C . THR A 1 182 ? 4.036 35.609 34.577 1.00 43.44 182 THR A C 1
ATOM 1470 O O . THR A 1 182 ? 4.130 36.647 33.923 1.00 43.44 182 THR A O 1
ATOM 1473 N N . ILE A 1 183 ? 2.858 35.189 35.071 1.00 45.53 183 ILE A N 1
ATOM 1474 C CA . ILE A 1 183 ? 1.556 35.869 34.876 1.00 45.53 183 ILE A CA 1
ATOM 1475 C C . ILE A 1 183 ? 0.775 35.947 36.209 1.00 45.53 183 ILE A C 1
ATOM 1477 O O . ILE A 1 183 ? 0.687 34.939 36.904 1.00 45.53 183 ILE A O 1
ATOM 1481 N N . ASP A 1 184 ? 0.175 37.109 36.524 1.00 48.91 184 ASP A N 1
ATOM 1482 C CA . ASP A 1 184 ? -0.640 37.384 37.733 1.00 48.91 184 ASP A CA 1
ATOM 1483 C C . ASP A 1 184 ? -2.167 37.463 37.454 1.00 48.91 184 ASP A C 1
ATOM 1485 O O . ASP A 1 184 ? -2.596 37.854 36.365 1.00 48.91 184 ASP A O 1
ATOM 1489 N N . GLU A 1 185 ? -3.000 37.142 38.460 1.00 51.50 185 GLU A N 1
ATOM 1490 C CA . GLU A 1 185 ? -4.475 37.000 38.378 1.00 51.50 185 GLU A CA 1
ATOM 1491 C C . GLU A 1 185 ? -5.296 38.206 38.912 1.00 51.50 185 GLU A C 1
ATOM 1493 O O . GLU A 1 185 ? -4.880 38.850 39.880 1.00 51.50 185 GLU A O 1
ATOM 1498 N N . PRO A 1 186 ? -6.531 38.456 38.406 1.00 47.53 186 PRO A N 1
ATOM 1499 C CA . PRO A 1 186 ? -7.499 39.341 39.062 1.00 47.53 186 PRO A CA 1
ATOM 1500 C C . PRO A 1 186 ? -8.751 38.648 39.661 1.00 47.53 186 PRO A C 1
ATOM 1502 O O . PRO A 1 186 ? -9.230 37.614 39.200 1.00 47.53 186 PRO A O 1
ATOM 1505 N N . ASN A 1 187 ? -9.282 39.310 40.701 1.00 44.06 187 ASN A N 1
ATOM 1506 C CA . ASN A 1 187 ? -10.292 38.888 41.687 1.00 44.06 187 ASN A CA 1
ATOM 1507 C C . ASN A 1 187 ? -11.742 38.661 41.197 1.00 44.06 187 ASN A C 1
ATOM 1509 O O . ASN A 1 187 ? -12.235 39.292 40.265 1.00 44.06 187 ASN A O 1
ATOM 1513 N N . GLN A 1 188 ? -12.440 37.804 41.955 1.00 53.06 188 GLN A N 1
ATOM 1514 C CA . GLN A 1 188 ? -13.812 37.302 41.791 1.00 53.06 188 GLN A CA 1
ATOM 1515 C C . GLN A 1 188 ? -14.892 38.223 42.395 1.00 53.06 188 GLN A C 1
ATOM 1517 O O . GLN A 1 188 ? -14.697 38.723 43.499 1.00 53.06 188 GLN A O 1
ATOM 1522 N N . SER A 1 189 ? -16.071 38.327 41.755 1.00 50.12 189 SER A N 1
ATOM 1523 C CA . SER A 1 189 ? -17.395 38.275 42.424 1.00 50.12 189 SER A CA 1
ATOM 1524 C C . SER A 1 189 ? -18.558 38.525 41.441 1.00 50.12 189 SER A C 1
ATOM 1526 O O . SER A 1 189 ? -18.896 39.677 41.205 1.00 50.12 189 SER A O 1
ATOM 1528 N N . GLU A 1 190 ? -19.192 37.462 40.921 1.00 46.47 190 GLU A N 1
ATOM 1529 C CA . GLU A 1 190 ? -20.657 37.320 40.702 1.00 46.47 190 GLU A CA 1
ATOM 1530 C C . GLU A 1 190 ? -20.960 35.971 40.005 1.00 46.47 190 GLU A C 1
ATOM 1532 O O . GLU A 1 190 ? -20.301 35.603 39.036 1.00 46.47 190 GLU A O 1
ATOM 1537 N N . THR A 1 191 ? -21.928 35.184 40.506 1.00 44.31 191 THR A N 1
ATOM 1538 C CA . THR A 1 191 ? -22.236 33.822 40.005 1.00 44.31 191 THR A CA 1
ATOM 1539 C C . THR A 1 191 ? -23.662 33.700 39.457 1.00 44.31 191 THR A C 1
ATOM 1541 O O . THR A 1 191 ? -24.639 33.821 40.192 1.00 44.31 191 THR A O 1
ATOM 1544 N N . VAL A 1 192 ? -23.784 33.356 38.169 1.00 53.34 192 VAL A N 1
ATOM 1545 C CA . VAL A 1 192 ? -25.022 32.891 37.515 1.00 53.34 192 VAL A CA 1
ATOM 1546 C C . VAL A 1 192 ? -24.921 31.376 37.309 1.00 53.34 192 VAL A C 1
ATOM 1548 O O . VAL A 1 192 ? -23.929 30.887 36.769 1.00 53.34 192 VAL A O 1
ATOM 1551 N N . LYS A 1 193 ? -25.934 30.601 37.727 1.00 55.81 193 LYS A N 1
ATOM 1552 C CA . LYS A 1 193 ? -25.957 29.143 37.508 1.00 55.81 193 LYS A CA 1
ATOM 1553 C C . LYS A 1 193 ? -26.366 28.815 36.070 1.00 55.81 193 LYS A C 1
ATOM 1555 O O . LYS A 1 193 ? -27.549 28.722 35.758 1.00 55.81 193 LYS A O 1
ATOM 1560 N N . LEU A 1 194 ? -25.361 28.615 35.223 1.00 47.31 194 LEU A N 1
ATOM 1561 C CA . LEU A 1 194 ? -25.478 28.031 33.889 1.00 47.31 194 LEU A CA 1
ATOM 1562 C C . LEU A 1 194 ? -25.470 26.499 33.990 1.00 47.31 194 LEU A C 1
ATOM 1564 O O . LEU A 1 194 ? -24.587 25.913 34.618 1.00 47.31 194 LEU A O 1
ATOM 1568 N N . THR A 1 195 ? -26.437 25.835 33.358 1.00 55.69 195 THR A N 1
ATOM 1569 C CA . THR A 1 195 ? -26.383 24.386 33.110 1.00 55.69 195 THR A CA 1
ATOM 1570 C C . THR A 1 195 ? -25.125 24.076 32.302 1.00 55.69 195 THR A C 1
ATOM 1572 O O . THR A 1 195 ? -24.826 24.813 31.365 1.00 55.69 195 THR A O 1
ATOM 1575 N N . ASN A 1 196 ? -24.380 23.022 32.659 1.00 57.78 196 ASN A N 1
ATOM 1576 C CA . ASN A 1 196 ? -23.026 22.789 32.148 1.00 57.78 196 ASN A CA 1
ATOM 1577 C C . ASN A 1 196 ? -23.005 22.732 30.602 1.00 57.78 196 ASN A C 1
ATOM 1579 O O . ASN A 1 196 ? -23.459 21.735 30.028 1.00 57.78 196 ASN A O 1
ATOM 1583 N N . PRO A 1 197 ? -22.455 23.755 29.915 1.00 51.19 197 PRO A N 1
ATOM 1584 C CA . PRO A 1 197 ? -22.434 23.812 28.453 1.00 51.19 197 PRO A CA 1
ATOM 1585 C C . PRO A 1 197 ? -21.762 22.581 27.844 1.00 51.19 197 PRO A C 1
ATOM 1587 O O . PRO A 1 197 ? -22.177 22.090 26.799 1.00 51.19 197 PRO A O 1
ATOM 1590 N N . THR A 1 198 ? -20.781 22.013 28.547 1.0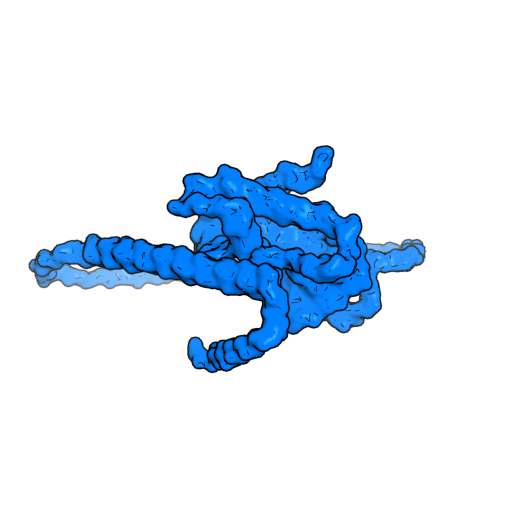0 60.56 198 THR A N 1
ATOM 1591 C CA . THR A 1 198 ? -20.059 20.798 28.156 1.00 60.56 198 THR A CA 1
ATOM 1592 C C . THR A 1 198 ? -20.989 19.614 27.925 1.00 60.56 198 THR A C 1
ATOM 1594 O O . THR A 1 198 ? -20.744 18.804 27.036 1.00 60.56 198 THR A O 1
ATOM 1597 N N . GLU A 1 199 ? -22.052 19.477 28.715 1.00 66.44 199 GLU A N 1
ATOM 1598 C CA . GLU A 1 199 ? -22.979 18.355 28.582 1.00 66.44 199 GLU A CA 1
ATOM 1599 C C . GLU A 1 199 ? -23.863 18.512 27.340 1.00 66.44 199 GLU A C 1
ATOM 1601 O O . GLU A 1 199 ? -24.045 17.554 26.586 1.00 66.44 199 GLU A O 1
ATOM 1606 N N . ILE A 1 200 ? -24.294 19.744 27.056 1.00 65.12 200 ILE A N 1
ATOM 1607 C CA . ILE A 1 200 ? -25.016 20.102 25.830 1.00 65.12 200 ILE A CA 1
ATOM 1608 C C . ILE A 1 200 ? -24.115 19.886 24.601 1.00 65.12 200 ILE A C 1
ATOM 1610 O O . ILE A 1 200 ? -24.529 19.225 23.646 1.00 65.12 200 ILE A O 1
ATOM 1614 N N . TYR A 1 201 ? -22.858 20.343 24.644 1.00 55.06 201 TYR A N 1
ATOM 1615 C CA . TYR A 1 201 ? -21.884 20.131 23.567 1.00 55.06 201 TYR A CA 1
ATOM 1616 C C . TYR A 1 201 ? -21.574 18.649 23.346 1.00 55.06 201 TYR A C 1
ATOM 1618 O O . TYR A 1 201 ? -21.536 18.193 22.205 1.00 55.06 201 TYR A O 1
ATOM 1626 N N . LYS A 1 202 ? -21.423 17.860 24.417 1.00 61.41 202 LYS A N 1
ATOM 1627 C CA . LYS A 1 202 ? -21.212 16.406 24.327 1.00 61.41 202 LYS A CA 1
ATOM 1628 C C . LYS A 1 202 ? -22.394 15.698 23.668 1.00 61.41 202 LYS A C 1
ATOM 1630 O O . LYS A 1 202 ? -22.184 14.777 22.880 1.00 61.41 202 LYS A O 1
ATOM 1635 N N . GLN A 1 203 ? -23.625 16.101 23.973 1.00 70.25 203 GLN A N 1
ATOM 1636 C CA . GLN A 1 203 ? -24.822 15.522 23.358 1.00 70.25 203 GLN A CA 1
ATOM 1637 C C . GLN A 1 203 ? -24.952 15.912 21.882 1.00 70.25 203 GLN A C 1
ATOM 1639 O O . GLN A 1 203 ? -25.224 15.046 21.046 1.00 70.25 203 GLN A O 1
ATOM 1644 N N . LEU A 1 204 ? -24.692 17.179 21.549 1.00 68.44 204 LEU A N 1
ATOM 1645 C CA . LEU A 1 204 ? -24.694 17.663 20.171 1.00 68.44 204 LEU A CA 1
ATOM 1646 C C . LEU A 1 204 ? -23.623 16.951 19.332 1.00 68.44 204 LEU A C 1
ATOM 1648 O O . LEU A 1 204 ? -23.934 16.398 18.279 1.00 68.44 204 LEU A O 1
ATOM 1652 N N . TYR A 1 205 ? -22.400 16.852 19.853 1.00 61.81 205 TYR A N 1
ATOM 1653 C CA . TYR A 1 205 ? -21.302 16.120 19.225 1.00 61.81 205 TYR A CA 1
ATOM 1654 C C . TYR A 1 205 ? -21.656 14.648 18.985 1.00 61.81 205 TYR A C 1
ATOM 1656 O O . TYR A 1 205 ? -21.484 14.142 17.879 1.00 61.81 205 TYR A O 1
ATOM 1664 N N . LYS A 1 206 ? -22.214 13.951 19.987 1.00 68.06 206 LYS A N 1
ATOM 1665 C CA . LYS A 1 206 ? -22.632 12.545 19.837 1.00 68.06 206 LYS A CA 1
ATOM 1666 C C . LYS A 1 206 ? -23.697 12.372 18.750 1.00 68.06 206 LYS A C 1
ATOM 1668 O O . LYS A 1 206 ? -23.634 11.407 17.986 1.00 68.06 206 LYS A O 1
ATOM 1673 N N . LYS A 1 207 ? -24.661 13.292 18.669 1.00 80.75 207 LYS A N 1
ATOM 1674 C CA . LYS A 1 207 ? -25.733 13.269 17.665 1.00 80.75 207 LYS A CA 1
ATOM 1675 C C . LYS A 1 207 ? -25.188 13.478 16.252 1.00 80.75 207 LYS A C 1
ATOM 1677 O O . LYS A 1 207 ? -25.512 12.693 15.361 1.00 80.75 207 LYS A O 1
ATOM 1682 N N . GLU A 1 208 ? -24.347 14.487 16.058 1.00 76.62 208 GLU A N 1
ATOM 1683 C CA . GLU A 1 208 ? -23.786 14.803 14.742 1.00 76.62 208 GLU A CA 1
ATOM 1684 C C . GLU A 1 208 ? -22.740 13.763 14.305 1.00 76.62 208 GLU A C 1
ATOM 1686 O O . GLU A 1 208 ? -22.780 13.311 13.163 1.00 76.62 208 GLU A O 1
ATOM 1691 N N . LYS A 1 209 ? -21.919 13.230 15.225 1.00 62.22 209 LYS A N 1
ATOM 1692 C CA . LYS A 1 209 ? -21.015 12.094 14.952 1.00 62.22 209 LYS A CA 1
ATOM 1693 C C . LYS A 1 209 ? -21.781 10.852 14.487 1.00 62.22 209 LYS A C 1
ATOM 1695 O O . LYS A 1 209 ? -21.334 10.161 13.575 1.00 62.22 209 LYS A O 1
ATOM 1700 N N . LYS A 1 210 ? -22.950 10.567 15.074 1.00 76.38 210 LYS A N 1
ATOM 1701 C CA . LYS A 1 210 ? -23.807 9.447 14.647 1.00 76.38 210 LYS A CA 1
ATOM 1702 C C . LYS A 1 210 ? -24.370 9.658 13.236 1.00 76.38 210 LYS A C 1
ATOM 1704 O O . LYS A 1 210 ? -24.375 8.713 12.454 1.00 76.38 210 LYS A O 1
ATOM 1709 N N . LYS A 1 211 ? -24.809 10.875 12.895 1.00 68.44 211 LYS A N 1
ATOM 1710 C CA . LYS A 1 211 ? -25.274 11.202 11.534 1.00 68.44 211 LYS A CA 1
ATOM 1711 C C . LYS A 1 211 ? -24.149 11.115 10.506 1.00 68.44 211 LYS A C 1
ATOM 1713 O O . LYS A 1 211 ? -24.342 10.505 9.464 1.00 68.44 211 LYS A O 1
ATOM 1718 N N . ALA A 1 212 ? -22.972 11.655 10.821 1.00 56.34 212 ALA A N 1
ATOM 1719 C CA . ALA A 1 212 ? -21.803 11.580 9.949 1.00 56.34 212 ALA A CA 1
ATOM 1720 C C . ALA A 1 212 ? -21.412 10.124 9.647 1.00 56.34 212 ALA A C 1
ATOM 1722 O O . ALA A 1 212 ? -21.141 9.786 8.498 1.00 56.34 212 ALA A O 1
ATOM 1723 N N . LYS A 1 213 ? -21.465 9.237 10.653 1.00 59.53 213 LYS A N 1
ATOM 1724 C CA . LYS A 1 213 ? -21.255 7.790 10.466 1.00 59.53 213 LYS A CA 1
ATOM 1725 C C . LYS A 1 213 ? -22.267 7.163 9.502 1.00 59.53 213 LYS A C 1
ATOM 1727 O O . LYS A 1 213 ? -21.883 6.331 8.686 1.00 59.53 213 LYS A O 1
ATOM 1732 N N . GLU A 1 214 ? -23.536 7.553 9.585 1.00 76.81 214 GLU A N 1
ATOM 1733 C CA . GLU A 1 214 ? -24.576 7.029 8.696 1.00 76.81 214 GLU A CA 1
ATOM 1734 C C . GLU A 1 214 ? -24.420 7.548 7.259 1.00 76.81 214 GLU A C 1
ATOM 1736 O O . GLU A 1 214 ? -24.504 6.762 6.320 1.00 76.81 214 GLU A O 1
ATOM 1741 N N . TYR A 1 215 ? -24.108 8.832 7.073 1.00 72.19 215 TYR A N 1
ATOM 1742 C CA . TYR A 1 215 ? -23.843 9.385 5.741 1.00 72.19 215 TYR A CA 1
ATOM 1743 C C . TYR A 1 215 ? -22.603 8.776 5.094 1.00 72.19 215 TYR A C 1
ATOM 1745 O O . TYR A 1 215 ? -22.646 8.410 3.924 1.00 72.19 215 TYR A O 1
ATOM 1753 N N . ARG A 1 216 ? -21.532 8.576 5.869 1.00 57.59 216 ARG A N 1
ATOM 1754 C CA . ARG A 1 216 ? -20.339 7.840 5.435 1.00 57.59 216 ARG A CA 1
ATOM 1755 C C . ARG A 1 216 ? -20.704 6.447 4.924 1.00 57.59 216 ARG A C 1
ATOM 1757 O O . ARG A 1 216 ? -20.277 6.065 3.842 1.00 57.59 216 ARG A O 1
ATOM 1764 N N . ARG A 1 217 ? -21.510 5.699 5.685 1.00 64.69 217 ARG A N 1
ATOM 1765 C CA . ARG A 1 217 ? -21.961 4.354 5.298 1.00 64.69 217 ARG A CA 1
ATOM 1766 C C . ARG A 1 217 ? -22.726 4.383 3.975 1.00 64.69 217 ARG A C 1
ATOM 1768 O O . ARG A 1 217 ? -22.426 3.602 3.081 1.00 64.69 217 ARG A O 1
ATOM 1775 N N . GLN A 1 218 ? -23.659 5.322 3.829 1.00 73.94 218 GLN A N 1
ATOM 1776 C CA . GLN A 1 218 ? -24.443 5.477 2.602 1.00 73.94 218 GLN A CA 1
ATOM 1777 C C . GLN A 1 218 ? -23.586 5.880 1.396 1.00 73.94 218 GLN A C 1
ATOM 1779 O O . GLN A 1 218 ? -23.808 5.370 0.299 1.00 73.94 218 GLN A O 1
ATOM 1784 N N . ALA A 1 219 ? -22.597 6.754 1.593 1.00 62.34 219 ALA A N 1
ATOM 1785 C CA . ALA A 1 219 ? -21.679 7.182 0.543 1.00 62.34 219 ALA A CA 1
ATOM 1786 C C . ALA A 1 219 ? -20.800 6.025 0.052 1.00 62.34 219 ALA A C 1
ATOM 1788 O O . ALA A 1 219 ? -20.698 5.803 -1.154 1.00 62.34 219 ALA A O 1
ATOM 1789 N N . ILE A 1 220 ? -20.238 5.241 0.978 1.00 61.50 220 ILE A N 1
ATOM 1790 C CA . ILE A 1 220 ? -19.469 4.036 0.645 1.00 61.50 220 ILE A CA 1
ATOM 1791 C C . ILE A 1 220 ? -20.364 3.046 -0.107 1.00 61.50 220 ILE A C 1
ATOM 1793 O O . ILE A 1 220 ? -20.010 2.631 -1.206 1.00 61.50 220 ILE A O 1
ATOM 1797 N N . ASP A 1 221 ? -21.555 2.733 0.411 1.00 70.81 221 ASP A N 1
ATOM 1798 C CA . ASP A 1 221 ? -22.496 1.816 -0.248 1.00 70.81 221 ASP A CA 1
ATOM 1799 C C . ASP A 1 221 ? -22.842 2.265 -1.679 1.00 70.81 221 ASP A C 1
ATOM 1801 O O . ASP A 1 221 ? -22.912 1.441 -2.595 1.00 70.81 221 ASP A O 1
ATOM 1805 N N . ALA A 1 222 ? -23.063 3.565 -1.892 1.00 74.38 222 ALA A N 1
ATOM 1806 C CA . ALA A 1 222 ? -23.351 4.127 -3.209 1.00 74.38 222 ALA A CA 1
ATOM 1807 C C . ALA A 1 222 ? -22.142 4.025 -4.153 1.00 74.38 222 ALA A C 1
ATOM 1809 O O . ALA A 1 222 ? -22.288 3.579 -5.294 1.00 74.38 222 ALA A O 1
ATOM 1810 N N . TYR A 1 223 ? -20.947 4.364 -3.666 1.00 70.50 223 TYR A N 1
ATOM 1811 C CA . TYR A 1 223 ? -19.704 4.277 -4.429 1.00 70.50 223 TYR A CA 1
ATOM 1812 C C . TYR A 1 223 ? -19.380 2.834 -4.840 1.00 70.50 223 TYR A C 1
ATOM 1814 O O . TYR A 1 223 ? -19.072 2.564 -6.005 1.00 70.50 223 TYR A O 1
ATOM 1822 N N . LEU A 1 224 ? -19.509 1.878 -3.915 1.00 67.50 224 LEU A N 1
ATOM 1823 C CA . LEU A 1 224 ? -19.262 0.462 -4.192 1.00 67.50 224 LEU A CA 1
ATOM 1824 C C . LEU A 1 224 ? -20.259 -0.094 -5.215 1.00 67.50 224 LEU A C 1
ATOM 1826 O O . LEU A 1 224 ? -19.856 -0.828 -6.118 1.00 67.50 224 LEU A O 1
ATOM 1830 N N . LYS A 1 225 ? -21.535 0.306 -5.139 1.00 74.12 225 LYS A N 1
ATOM 1831 C CA . LYS A 1 225 ? -22.542 -0.039 -6.156 1.00 74.12 225 LYS A CA 1
ATOM 1832 C C . LYS A 1 225 ? -22.188 0.530 -7.527 1.00 74.12 225 LYS A C 1
ATOM 1834 O O . LYS A 1 225 ? -22.272 -0.197 -8.513 1.00 74.12 225 LYS A O 1
ATOM 1839 N N . ALA A 1 226 ? -21.760 1.790 -7.602 1.00 74.56 226 ALA A N 1
ATOM 1840 C CA . ALA A 1 226 ? -21.344 2.407 -8.862 1.00 74.56 226 ALA A CA 1
ATOM 1841 C C . ALA A 1 226 ? -20.149 1.665 -9.486 1.00 74.56 226 ALA A C 1
ATOM 1843 O O . ALA A 1 226 ? -20.148 1.361 -10.681 1.00 74.56 226 ALA A O 1
ATOM 1844 N N . LYS A 1 227 ? -19.163 1.294 -8.662 1.00 68.75 227 LYS A N 1
ATOM 1845 C CA . LYS A 1 227 ? -17.991 0.528 -9.096 1.00 68.75 227 LYS A CA 1
ATOM 1846 C C . LYS A 1 227 ? -18.355 -0.886 -9.566 1.00 68.75 227 LYS A C 1
ATOM 1848 O O . LYS A 1 227 ? -17.828 -1.322 -10.589 1.00 68.75 227 LYS A O 1
ATOM 1853 N N . ASP A 1 228 ? -19.265 -1.580 -8.877 1.00 73.50 228 ASP A N 1
ATOM 1854 C CA . ASP A 1 228 ? -19.755 -2.906 -9.292 1.00 73.50 228 ASP A CA 1
ATOM 1855 C C . ASP A 1 228 ? -20.516 -2.843 -10.624 1.00 73.50 228 ASP A C 1
ATOM 1857 O O . ASP A 1 228 ? -20.271 -3.657 -11.512 1.00 73.50 228 ASP A O 1
ATOM 1861 N N . ILE A 1 229 ? -21.377 -1.836 -10.811 1.00 73.69 229 ILE A N 1
ATOM 1862 C CA . ILE A 1 229 ? -22.095 -1.607 -12.076 1.00 73.69 229 ILE A CA 1
ATOM 1863 C C . ILE A 1 229 ? -21.103 -1.374 -13.220 1.00 73.69 229 ILE A C 1
ATOM 1865 O O . ILE A 1 229 ? -21.197 -2.038 -14.254 1.00 73.69 229 ILE A O 1
ATOM 1869 N N . LYS A 1 230 ? -20.116 -0.491 -13.023 1.00 72.31 230 LYS A N 1
ATOM 1870 C CA . LYS A 1 230 ? -19.068 -0.216 -14.018 1.00 72.31 230 LYS A CA 1
ATOM 1871 C C . LYS A 1 230 ? -18.300 -1.484 -14.400 1.00 72.31 230 LYS A C 1
ATOM 1873 O O . LYS A 1 230 ? -18.063 -1.729 -15.580 1.00 72.31 230 LYS A O 1
ATOM 1878 N N . MET A 1 231 ? -17.943 -2.300 -13.410 1.00 64.50 231 MET A N 1
ATOM 1879 C CA . MET A 1 231 ? -17.190 -3.538 -13.611 1.00 64.50 231 MET A CA 1
ATOM 1880 C C . MET A 1 231 ? -18.021 -4.629 -14.301 1.00 64.50 231 MET A C 1
ATOM 1882 O O . MET A 1 231 ? -17.505 -5.326 -15.171 1.00 64.50 231 MET A O 1
ATOM 1886 N N . ARG A 1 232 ? -19.303 -4.771 -13.945 1.00 69.94 232 ARG A N 1
ATOM 1887 C CA . ARG A 1 232 ? -20.194 -5.816 -14.472 1.00 69.94 232 ARG A CA 1
ATOM 1888 C C . ARG A 1 232 ? -20.663 -5.545 -15.898 1.00 69.94 232 ARG A C 1
ATOM 1890 O O . ARG A 1 232 ? -20.806 -6.488 -16.668 1.00 69.94 232 ARG A O 1
ATOM 1897 N N . TYR A 1 233 ? -20.924 -4.286 -16.234 1.00 71.69 233 TYR A N 1
ATOM 1898 C CA . TYR A 1 233 ? -21.513 -3.916 -17.522 1.00 71.69 233 TYR A CA 1
ATOM 1899 C C . TYR A 1 233 ? -20.511 -3.321 -18.515 1.00 71.69 233 TYR A C 1
ATOM 1901 O O . TYR A 1 233 ? -20.934 -2.932 -19.597 1.00 71.69 233 TYR A O 1
ATOM 1909 N N . MET A 1 234 ? -19.212 -3.263 -18.174 1.00 62.03 234 MET A N 1
ATOM 1910 C CA . MET A 1 234 ? -18.144 -2.735 -19.043 1.00 62.03 234 MET A CA 1
ATOM 1911 C C . MET A 1 234 ? -18.561 -1.433 -19.737 1.00 62.03 234 MET A C 1
ATOM 1913 O O . MET A 1 234 ? -18.383 -1.274 -20.940 1.00 62.03 234 MET A O 1
ATOM 1917 N N . VAL A 1 235 ? -19.184 -0.527 -18.981 1.00 55.00 235 VAL A N 1
ATOM 1918 C CA . VAL A 1 235 ? -19.712 0.728 -19.515 1.00 55.00 235 VAL A CA 1
ATOM 1919 C C . VAL A 1 235 ? -18.523 1.629 -19.850 1.00 55.00 235 VAL A C 1
ATOM 1921 O O . VAL A 1 235 ? -18.068 2.406 -19.014 1.00 55.00 235 VAL A O 1
ATOM 1924 N N . THR A 1 236 ? -17.956 1.452 -21.041 1.00 51.09 236 THR A N 1
ATOM 1925 C CA . THR A 1 236 ? -16.858 2.265 -21.577 1.00 51.09 236 THR A CA 1
ATOM 1926 C C . THR A 1 236 ? -17.352 3.578 -22.174 1.00 51.09 236 THR A C 1
ATOM 1928 O O . THR A 1 236 ? -16.544 4.478 -22.356 1.00 51.09 236 THR A O 1
ATOM 1931 N N . ASP A 1 237 ? -18.668 3.717 -22.388 1.00 51.47 237 ASP A N 1
ATOM 1932 C CA . ASP A 1 237 ? -19.247 4.813 -23.178 1.00 51.47 237 ASP A CA 1
ATOM 1933 C C . ASP A 1 237 ? -20.297 5.632 -22.402 1.00 51.47 237 ASP A C 1
ATOM 1935 O O . ASP A 1 237 ? -21.244 6.159 -22.985 1.00 51.47 237 ASP A O 1
ATOM 1939 N N . ILE A 1 238 ? -20.169 5.744 -21.077 1.00 48.56 238 ILE A N 1
ATOM 1940 C CA . ILE A 1 238 ? -20.783 6.878 -20.377 1.00 48.56 238 ILE A CA 1
ATOM 1941 C C . ILE A 1 238 ? -19.638 7.786 -19.962 1.00 48.56 238 ILE A C 1
ATOM 1943 O O . ILE A 1 238 ? -19.014 7.588 -18.919 1.00 48.56 238 ILE A O 1
ATOM 1947 N N . ASP A 1 239 ? -19.379 8.766 -20.822 1.00 53.22 239 ASP A N 1
ATOM 1948 C CA . ASP A 1 239 ? -18.685 9.998 -20.476 1.00 53.22 239 ASP A CA 1
ATOM 1949 C C . ASP A 1 239 ? -19.501 10.679 -19.369 1.00 53.22 239 ASP A C 1
ATOM 1951 O O . ASP A 1 239 ? -20.411 11.471 -19.613 1.00 53.22 239 ASP A O 1
ATOM 1955 N N . ILE A 1 240 ? -19.231 10.308 -18.119 1.00 44.50 240 ILE A N 1
ATOM 1956 C CA . ILE A 1 240 ? -19.556 11.169 -16.991 1.00 44.50 240 ILE A CA 1
ATOM 1957 C C . ILE A 1 240 ? -18.345 12.083 -16.878 1.00 44.50 240 ILE A C 1
ATOM 1959 O O . ILE A 1 240 ? -17.410 11.813 -16.126 1.00 44.50 240 ILE A O 1
ATOM 1963 N N . SER A 1 241 ? -18.341 13.112 -17.724 1.00 47.50 241 SER A N 1
ATOM 1964 C CA . SER A 1 241 ? -17.636 14.359 -17.458 1.00 47.50 241 SER A CA 1
ATOM 1965 C C . SER A 1 241 ? -18.161 14.868 -16.114 1.00 47.50 241 SER A C 1
ATOM 1967 O O . SER A 1 241 ? -19.161 15.572 -16.039 1.00 47.50 241 SER A O 1
ATOM 1969 N N . ASP A 1 242 ? -17.533 14.395 -15.044 1.00 46.00 242 ASP A N 1
ATOM 1970 C CA . ASP A 1 242 ? -17.544 15.038 -13.737 1.00 46.00 242 ASP A CA 1
ATOM 1971 C C . ASP A 1 242 ? -16.202 15.763 -13.634 1.00 46.00 242 ASP A C 1
ATOM 1973 O O . ASP A 1 242 ? -15.298 15.410 -12.879 1.00 46.00 242 ASP A O 1
ATOM 1977 N N . ASP A 1 243 ? -16.052 16.709 -14.561 1.00 47.69 243 ASP A N 1
ATOM 1978 C CA . ASP A 1 243 ? -15.036 17.741 -14.521 1.00 47.69 243 ASP A CA 1
ATOM 1979 C C . ASP A 1 243 ? -15.538 18.770 -13.507 1.00 47.69 243 ASP A C 1
ATOM 1981 O O . ASP A 1 243 ? -16.226 19.736 -13.839 1.00 47.69 243 ASP A O 1
ATOM 1985 N N . SER A 1 244 ? -15.309 18.475 -12.232 1.00 40.25 244 SER A N 1
ATOM 1986 C CA . SER A 1 244 ? -15.341 19.484 -11.183 1.00 40.25 244 SER A CA 1
ATOM 1987 C C . SER A 1 244 ? -13.957 19.536 -10.553 1.00 40.25 244 SER A C 1
ATOM 1989 O O . SER A 1 244 ? -13.736 19.073 -9.431 1.00 40.25 244 SER A O 1
ATOM 1991 N N . ASP A 1 245 ? -13.022 20.079 -11.329 1.00 44.00 245 ASP A N 1
ATOM 1992 C CA . ASP A 1 245 ? -11.972 20.923 -10.781 1.00 44.00 245 ASP A CA 1
ATOM 1993 C C . ASP A 1 245 ? -12.634 21.960 -9.863 1.00 44.00 245 ASP A C 1
ATOM 1995 O O . ASP A 1 245 ? -13.366 22.836 -10.320 1.00 44.00 245 ASP A O 1
ATOM 1999 N N . ASP A 1 246 ? -12.388 21.845 -8.561 1.00 35.69 246 ASP A N 1
ATOM 2000 C CA . ASP A 1 246 ? -12.545 22.957 -7.625 1.00 35.69 246 ASP A CA 1
ATOM 2001 C C . ASP A 1 246 ? -11.147 23.248 -7.061 1.00 35.69 246 ASP A C 1
ATOM 2003 O O . ASP A 1 246 ? -10.766 22.866 -5.950 1.00 35.69 246 ASP A O 1
ATOM 2007 N N . GLU A 1 247 ? -10.331 23.866 -7.919 1.00 42.22 247 GLU A N 1
ATOM 2008 C CA . GLU A 1 247 ? -9.250 24.741 -7.486 1.00 42.22 247 GLU A CA 1
ATOM 2009 C C . GLU A 1 247 ? -9.852 25.938 -6.729 1.00 42.22 247 GLU A C 1
ATOM 2011 O O . GLU A 1 247 ? -10.802 26.566 -7.188 1.00 42.22 247 GLU A O 1
ATOM 2016 N N . HIS A 1 248 ? -9.202 26.295 -5.618 1.00 38.25 248 HIS A N 1
ATOM 2017 C CA . HIS A 1 248 ? -9.397 27.489 -4.783 1.00 38.25 248 HIS A CA 1
ATOM 2018 C C . HIS A 1 248 ? -10.569 27.513 -3.784 1.00 38.25 248 HIS A C 1
ATOM 2020 O O . HIS A 1 248 ? -11.669 27.964 -4.095 1.00 38.25 248 HIS A O 1
ATOM 2026 N N . LEU A 1 249 ? -10.230 27.260 -2.507 1.00 31.58 249 LEU A N 1
ATOM 2027 C CA . LEU A 1 249 ? -10.267 28.270 -1.426 1.00 31.58 249 LEU A CA 1
ATOM 2028 C C . LEU A 1 249 ? -9.501 27.818 -0.173 1.00 31.58 249 LEU A C 1
ATOM 2030 O O . LEU A 1 249 ? -9.759 26.700 0.322 1.00 31.58 249 LEU A O 1
#

Organism: NCBI:txid1070528

Radius of gyration: 25.67 Å; chains: 1; bounding box: 70×60×66 Å

Foldseek 3Di:
DQQLPQWDWDAWDDDPPFATKIWIDGPPDLKDKDWAFDFPDWDDDPQWKIKTKHFPVRCVSVVVNVVVVLVNCQVCCVVRDPDHDDSVQSVVQEPALWDDDPGIIMHMATEDNVVSVVVVVDDDDWTWMWIQNIWRDDLQHTYGHIHGPDTHDPPPDDDDDDDDDDDDDDDDDDDDDDDDDDDDDDDDDDDDDDDPVVVVVVVVCVVVVVVSNVVSVVVNVVVVVVVVCCVVVVCPPPPPPPPPPPDDD